Protein AF-A0A6J2XPZ4-F1 (afdb_monomer)

Solvent-accessible surface area (backbone atoms only — not comparable to full-atom values): 10777 Å² total; per-residue (Å²): 129,66,69,65,60,54,53,53,45,52,51,53,39,50,80,59,68,45,55,69,74,55,48,70,75,42,65,71,63,75,78,55,52,64,68,59,51,48,55,44,51,52,59,45,46,76,72,69,53,78,83,66,52,74,65,62,64,73,46,57,66,69,58,43,53,56,48,52,51,52,54,52,50,26,46,65,75,43,59,91,49,50,69,44,53,48,47,7,62,75,42,76,46,51,56,69,55,28,47,48,51,34,69,79,37,60,66,61,74,76,46,59,50,56,61,44,50,56,37,51,54,51,39,45,76,71,71,48,49,46,69,58,44,65,76,39,48,67,50,75,74,56,53,57,70,60,46,50,53,48,53,53,54,40,45,76,72,66,53,86,78,82,57,64,64,63,64,58,46,56,70,70,62,39,50,55,51,51,53,50,56,63,73,73,107

Structure (mmCIF, N/CA/C/O backbone):
data_AF-A0A6J2XPZ4-F1
#
_entry.id   AF-A0A6J2XPZ4-F1
#
loop_
_atom_sit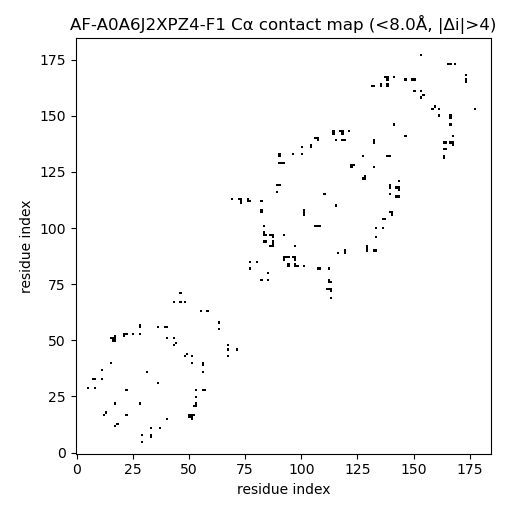e.group_PDB
_atom_site.id
_atom_site.type_symbol
_atom_site.label_atom_id
_atom_site.label_alt_id
_atom_site.label_comp_id
_atom_site.label_asym_id
_atom_site.label_entity_id
_atom_site.label_seq_id
_atom_site.pdbx_PDB_ins_code
_atom_site.Cartn_x
_atom_site.Cartn_y
_atom_site.Cartn_z
_atom_site.occupancy
_atom_site.B_iso_or_equiv
_atom_site.auth_seq_id
_atom_site.auth_comp_id
_atom_site.auth_asym_id
_atom_site.auth_atom_id
_atom_site.pdbx_PDB_model_num
ATOM 1 N N . MET A 1 1 ? 26.553 15.921 -33.451 1.00 48.56 1 MET A N 1
ATOM 2 C CA . MET A 1 1 ? 26.712 14.649 -32.704 1.00 48.56 1 MET A CA 1
ATOM 3 C C . MET A 1 1 ? 25.572 14.329 -31.725 1.00 48.56 1 MET A C 1
ATOM 5 O O . MET A 1 1 ? 25.561 13.219 -31.222 1.00 48.56 1 MET A O 1
ATOM 9 N N . SER A 1 2 ? 24.591 15.210 -31.467 1.00 59.41 2 SER A N 1
ATOM 10 C CA . SER A 1 2 ? 23.537 14.943 -30.464 1.00 59.41 2 SER A CA 1
ATOM 11 C C . SER A 1 2 ? 22.343 14.111 -30.967 1.00 59.41 2 SER A C 1
ATOM 13 O O . SER A 1 2 ? 21.808 13.309 -30.211 1.00 59.41 2 SER A O 1
ATOM 15 N N . HIS A 1 3 ? 21.930 14.247 -32.234 1.00 61.72 3 HIS A N 1
ATOM 16 C CA . HIS A 1 3 ? 20.715 13.586 -32.745 1.00 61.72 3 HIS A CA 1
ATOM 17 C C . HIS A 1 3 ? 20.781 12.051 -32.759 1.00 61.72 3 HIS A C 1
ATOM 19 O O . HIS A 1 3 ? 19.796 11.393 -32.428 1.00 61.72 3 HIS A O 1
ATOM 25 N N . TYR A 1 4 ? 21.939 11.477 -33.099 1.00 63.97 4 TYR A N 1
ATOM 26 C CA . TYR A 1 4 ? 22.105 10.024 -33.195 1.00 63.97 4 TYR A CA 1
ATOM 27 C C . TYR A 1 4 ? 21.958 9.346 -31.823 1.00 63.97 4 TYR A C 1
ATOM 29 O O . TYR A 1 4 ? 21.226 8.368 -31.684 1.00 63.97 4 TYR A O 1
ATOM 37 N N . THR A 1 5 ? 22.545 9.933 -30.779 1.00 74.44 5 THR A N 1
ATOM 38 C CA . THR A 1 5 ? 22.473 9.409 -29.409 1.00 74.44 5 THR A CA 1
ATOM 39 C C . THR A 1 5 ? 21.041 9.373 -28.875 1.00 74.44 5 THR A C 1
ATOM 41 O O . THR A 1 5 ? 20.621 8.363 -28.313 1.00 74.44 5 THR A O 1
ATOM 44 N N . TYR A 1 6 ? 20.248 10.427 -29.096 1.00 80.88 6 TYR A N 1
ATOM 45 C CA . TYR A 1 6 ? 18.853 10.442 -28.644 1.00 80.88 6 TYR A CA 1
ATOM 46 C C . TYR A 1 6 ? 17.975 9.453 -29.412 1.00 80.88 6 TYR A C 1
ATOM 48 O O . TYR A 1 6 ? 17.095 8.841 -28.813 1.00 80.88 6 TYR A O 1
ATOM 56 N N . SER A 1 7 ? 18.238 9.238 -30.706 1.00 83.75 7 SER A N 1
ATOM 57 C CA . SER A 1 7 ? 17.505 8.239 -31.492 1.00 83.75 7 SER A CA 1
ATOM 58 C C . SER A 1 7 ? 17.713 6.812 -30.965 1.00 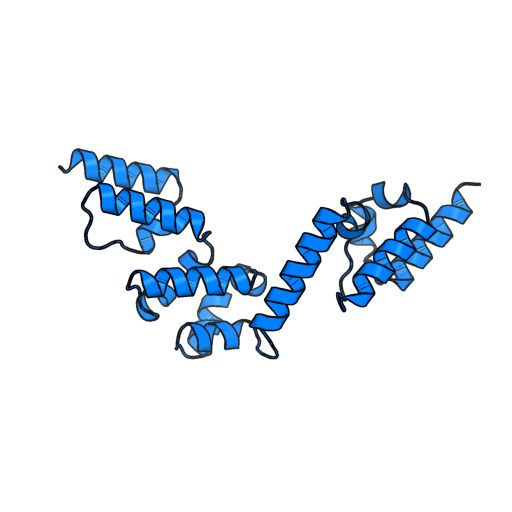83.75 7 SER A C 1
ATOM 60 O O . SER A 1 7 ? 16.753 6.049 -30.867 1.00 83.75 7 SER A O 1
ATOM 62 N N . ILE A 1 8 ? 18.935 6.484 -30.528 1.00 88.00 8 ILE A N 1
ATOM 63 C CA . ILE A 1 8 ? 19.257 5.194 -29.902 1.00 88.00 8 ILE A CA 1
ATOM 64 C C . ILE A 1 8 ? 18.527 5.046 -28.567 1.00 88.00 8 ILE A C 1
ATOM 66 O O . ILE A 1 8 ? 17.916 4.011 -28.316 1.00 88.00 8 ILE A O 1
ATOM 70 N N . LEU A 1 9 ? 18.556 6.080 -27.721 1.00 91.00 9 LEU A N 1
ATOM 71 C CA . LEU A 1 9 ? 17.879 6.050 -26.423 1.00 91.00 9 LEU A CA 1
ATOM 72 C C . LEU A 1 9 ? 16.362 5.907 -26.563 1.00 91.00 9 LEU A C 1
ATOM 74 O O . LEU A 1 9 ? 15.757 5.125 -25.839 1.00 91.00 9 LEU A O 1
ATOM 78 N N . LEU A 1 10 ? 15.742 6.624 -27.502 1.00 90.88 10 LEU A N 1
ATOM 79 C CA . LEU A 1 10 ? 14.306 6.506 -27.759 1.00 90.88 10 LEU A CA 1
ATOM 80 C C . LEU A 1 10 ? 13.930 5.096 -28.215 1.00 90.88 10 LEU A C 1
ATOM 82 O O . LEU A 1 10 ? 12.958 4.542 -27.707 1.00 90.88 10 LEU A O 1
ATOM 86 N N . LYS A 1 11 ? 14.726 4.497 -29.108 1.00 91.38 11 LYS A N 1
ATOM 87 C CA . LYS A 1 11 ? 14.528 3.106 -29.525 1.00 91.38 11 LYS A CA 1
ATOM 88 C C . LYS A 1 11 ? 14.670 2.144 -28.343 1.00 91.38 11 LYS A C 1
ATOM 90 O O . LYS A 1 11 ? 13.793 1.318 -28.131 1.00 91.38 11 LYS A O 1
ATOM 95 N N . LEU A 1 12 ? 15.699 2.325 -27.512 1.00 92.69 12 LEU A N 1
ATOM 96 C CA . LEU A 1 12 ? 15.892 1.546 -26.289 1.00 92.69 12 LEU A CA 1
ATOM 97 C C . LEU A 1 12 ? 14.671 1.645 -25.359 1.00 92.69 12 LEU A C 1
ATOM 99 O O . LEU A 1 12 ? 14.162 0.631 -24.896 1.00 92.69 12 LEU A O 1
ATOM 103 N N . PHE A 1 13 ? 14.152 2.847 -25.101 1.00 92.62 13 PHE A N 1
ATOM 104 C CA . PHE A 1 13 ? 12.956 3.010 -24.270 1.00 92.62 13 PHE A CA 1
ATOM 105 C C . PHE A 1 13 ? 11.720 2.331 -24.877 1.00 92.62 13 PHE A C 1
ATOM 107 O O . PHE A 1 13 ? 10.952 1.706 -24.147 1.00 92.62 13 PHE A O 1
ATOM 114 N N . GLN A 1 14 ? 11.540 2.389 -26.197 1.00 90.81 14 GLN A N 1
ATOM 115 C CA . GLN A 1 14 ? 10.450 1.686 -26.881 1.00 90.81 14 GLN A CA 1
ATOM 116 C C . GLN A 1 14 ? 10.585 0.162 -26.758 1.00 90.81 14 GLN A C 1
ATOM 118 O O . GLN A 1 14 ? 9.614 -0.503 -26.402 1.00 90.81 14 GLN A O 1
ATOM 123 N N . ASP A 1 15 ? 11.792 -0.381 -26.937 1.00 91.12 15 ASP A N 1
ATOM 124 C CA . ASP A 1 15 ? 12.087 -1.815 -26.789 1.00 91.12 15 ASP A CA 1
ATOM 125 C C . ASP A 1 15 ? 11.836 -2.319 -25.353 1.00 91.12 15 ASP A C 1
ATOM 127 O O . ASP A 1 15 ? 11.552 -3.500 -25.114 1.00 91.12 15 ASP A O 1
ATOM 131 N N . PHE A 1 16 ? 11.926 -1.419 -24.369 1.00 90.12 16 PHE A N 1
ATOM 132 C CA . PHE A 1 16 ? 11.587 -1.682 -22.972 1.00 90.12 16 PHE A CA 1
ATOM 133 C C . PHE A 1 16 ? 10.146 -1.321 -22.581 1.00 90.12 16 PHE A C 1
ATOM 135 O O . PHE A 1 16 ? 9.767 -1.548 -21.432 1.00 90.12 16 PHE A O 1
ATOM 142 N N . GLY A 1 17 ? 9.324 -0.859 -23.527 1.00 89.69 17 GLY A N 1
ATOM 143 C CA . GLY A 1 17 ? 7.891 -0.623 -23.335 1.00 89.69 17 GLY A CA 1
ATOM 144 C C . GLY A 1 17 ? 7.546 0.664 -22.585 1.00 89.69 17 GLY A C 1
ATOM 145 O O . GLY A 1 17 ? 6.464 0.761 -22.007 1.00 89.69 17 GLY A O 1
ATOM 146 N N . PHE A 1 18 ? 8.443 1.652 -22.562 1.00 91.69 18 PHE A N 1
ATOM 147 C CA . PHE A 1 18 ? 8.156 2.946 -21.947 1.00 91.69 18 PHE A CA 1
ATOM 148 C C . PHE A 1 18 ? 7.118 3.721 -22.766 1.00 91.69 18 PHE A C 1
ATOM 150 O O . PHE A 1 18 ? 7.229 3.848 -23.985 1.00 91.69 18 PHE A O 1
ATOM 157 N N . ALA A 1 19 ? 6.134 4.301 -22.079 1.00 89.12 19 ALA A N 1
ATOM 158 C CA . ALA A 1 19 ? 5.170 5.199 -22.701 1.00 89.12 19 ALA A CA 1
ATOM 159 C C . ALA A 1 19 ? 5.810 6.564 -23.005 1.00 89.12 19 ALA A C 1
ATOM 161 O O . ALA A 1 19 ? 6.532 7.121 -22.171 1.00 89.12 19 ALA A O 1
ATOM 162 N N . ASN A 1 20 ? 5.496 7.145 -24.164 1.00 88.62 20 ASN A N 1
ATOM 163 C CA . ASN A 1 20 ? 6.028 8.452 -24.563 1.00 88.62 20 ASN A CA 1
ATOM 164 C C . ASN A 1 20 ? 5.658 9.548 -23.551 1.00 88.62 20 ASN A C 1
ATOM 166 O O . ASN A 1 20 ? 6.489 10.386 -23.209 1.00 88.62 20 ASN A O 1
ATOM 170 N N . GLU A 1 21 ? 4.440 9.512 -23.005 1.00 90.44 21 GLU A N 1
ATOM 171 C CA . GLU A 1 21 ? 3.967 10.470 -22.002 1.00 90.44 21 GLU A CA 1
ATOM 172 C C . GLU A 1 21 ? 4.774 10.392 -20.704 1.00 90.44 21 GLU A C 1
ATOM 174 O O . GLU A 1 21 ? 4.868 11.375 -19.970 1.00 90.44 21 GLU A O 1
ATOM 179 N N . GLU A 1 22 ? 5.337 9.225 -20.392 1.00 89.56 22 GLU A N 1
ATOM 180 C CA . GLU A 1 22 ? 6.196 9.053 -19.229 1.00 89.56 22 GLU A CA 1
ATOM 181 C C . GLU A 1 22 ? 7.584 9.644 -19.468 1.00 89.56 22 GLU A C 1
ATOM 183 O O . GLU A 1 22 ? 8.082 10.387 -18.623 1.00 89.56 22 GLU A O 1
ATOM 188 N N . LEU A 1 23 ? 8.171 9.390 -20.640 1.00 91.62 23 LEU A N 1
ATOM 189 C CA . LEU A 1 23 ? 9.461 9.968 -21.025 1.00 91.62 23 LEU A CA 1
ATOM 190 C C . LEU A 1 23 ? 9.402 11.500 -21.054 1.00 91.62 23 LEU A C 1
ATOM 192 O O . LEU A 1 23 ? 10.308 12.165 -20.556 1.00 91.62 23 LEU A O 1
ATOM 196 N N . LEU A 1 24 ? 8.306 12.068 -21.568 1.00 91.69 24 LEU A N 1
ATOM 197 C CA . LEU A 1 24 ? 8.090 13.517 -21.607 1.00 91.69 24 LEU A CA 1
ATOM 198 C C . LEU A 1 24 ? 7.977 14.147 -20.210 1.00 91.69 24 LEU A C 1
ATOM 200 O O . LEU A 1 24 ? 8.348 15.305 -20.030 1.00 91.69 24 LEU A O 1
ATOM 204 N N . LYS A 1 25 ? 7.501 13.395 -19.210 1.00 92.50 25 LYS A N 1
ATOM 205 C CA . LYS A 1 25 ? 7.439 13.854 -17.812 1.00 92.50 25 LYS A CA 1
ATOM 206 C C . LYS A 1 25 ? 8.794 13.809 -17.109 1.00 92.50 25 LYS A C 1
ATOM 208 O O . LYS A 1 25 ? 8.941 14.432 -16.059 1.00 92.50 25 LYS A O 1
ATOM 213 N N . ASP A 1 26 ? 9.769 13.086 -17.656 1.00 91.00 26 ASP A N 1
ATOM 214 C CA . ASP A 1 26 ? 11.061 12.848 -17.015 1.00 91.00 26 ASP A CA 1
ATOM 215 C C . ASP A 1 26 ? 12.226 12.937 -18.008 1.00 91.00 26 ASP A C 1
ATOM 217 O O . ASP A 1 26 ? 12.984 11.991 -18.216 1.00 91.00 26 ASP A O 1
ATOM 221 N N . LEU A 1 27 ? 12.410 14.122 -18.597 1.00 90.81 27 LEU A N 1
ATOM 222 C CA . LEU A 1 27 ? 13.476 14.393 -19.572 1.00 90.81 27 LEU A CA 1
ATOM 223 C C . LEU A 1 27 ? 14.896 14.190 -19.011 1.00 90.81 27 LEU A C 1
ATOM 225 O O . LEU A 1 27 ? 15.858 14.053 -19.765 1.00 90.81 27 LEU A O 1
ATOM 229 N N . TRP A 1 28 ? 15.049 14.138 -17.686 1.00 90.75 28 TRP A N 1
ATOM 230 C CA . TRP A 1 28 ? 16.332 13.849 -17.045 1.00 90.75 28 TRP A CA 1
ATOM 231 C C . TRP A 1 28 ? 16.850 12.444 -17.349 1.00 90.75 28 TRP A C 1
ATOM 233 O O . TRP A 1 28 ? 18.053 12.206 -17.235 1.00 90.75 28 TRP A O 1
ATOM 243 N N . ILE A 1 29 ? 15.977 11.527 -17.771 1.00 91.62 29 ILE A N 1
ATOM 244 C CA . ILE A 1 29 ? 16.365 10.171 -18.152 1.00 91.62 29 ILE A CA 1
ATOM 245 C C . ILE A 1 29 ? 17.359 10.145 -19.324 1.00 91.62 29 ILE A C 1
ATOM 247 O O . ILE A 1 29 ? 18.229 9.280 -19.377 1.00 91.62 29 ILE A O 1
ATOM 251 N N . PHE A 1 30 ? 17.311 11.141 -20.212 1.00 91.00 30 PHE A N 1
ATOM 252 C CA . PHE A 1 30 ? 18.198 11.229 -21.373 1.00 91.00 30 PHE A CA 1
ATOM 253 C C . PHE A 1 30 ? 19.636 11.646 -21.027 1.00 91.00 30 PHE A C 1
ATOM 255 O O . PHE A 1 30 ? 20.496 11.667 -21.903 1.00 91.00 30 PHE A O 1
ATOM 262 N N . ARG A 1 31 ? 19.919 11.978 -19.759 1.00 90.88 31 ARG A N 1
ATOM 263 C CA . ARG A 1 31 ? 21.284 12.262 -19.285 1.00 90.88 31 ARG A CA 1
ATOM 264 C C . ARG A 1 31 ? 22.104 11.003 -19.010 1.00 90.88 31 ARG A C 1
ATOM 266 O O . ARG A 1 31 ? 23.315 11.106 -18.835 1.00 90.88 31 ARG A O 1
ATOM 273 N N . TYR A 1 32 ? 21.454 9.847 -18.918 1.00 91.12 32 TYR A N 1
ATOM 274 C CA . TYR A 1 32 ? 22.110 8.574 -18.647 1.00 91.12 32 TYR A CA 1
ATOM 275 C C . TYR A 1 32 ? 22.559 7.919 -19.956 1.00 91.12 32 TYR A C 1
ATOM 277 O O . TYR A 1 32 ? 21.927 8.093 -20.998 1.00 91.12 32 TYR A O 1
ATOM 285 N N . SER A 1 33 ? 23.658 7.164 -19.907 1.00 91.62 33 SER A N 1
ATOM 286 C CA . SER A 1 33 ? 24.133 6.413 -21.069 1.00 91.62 33 SER A CA 1
ATOM 287 C C . SER A 1 33 ? 23.184 5.262 -21.407 1.00 91.62 33 SER A C 1
ATOM 289 O O . SER A 1 33 ? 22.503 4.719 -20.531 1.00 91.62 33 SER A O 1
ATOM 291 N N . ALA A 1 34 ? 23.173 4.861 -22.681 1.00 92.06 34 ALA A N 1
ATOM 292 C CA . ALA A 1 34 ? 22.400 3.711 -23.143 1.00 92.06 34 ALA A CA 1
ATOM 293 C C . ALA A 1 34 ? 22.757 2.441 -22.352 1.00 92.06 34 ALA A C 1
ATOM 295 O O . ALA A 1 34 ? 21.856 1.738 -21.906 1.00 92.06 34 ALA A O 1
ATOM 296 N N . ASP A 1 35 ? 24.048 2.215 -22.086 1.00 92.50 35 ASP A N 1
ATOM 297 C CA . ASP A 1 35 ? 24.528 1.061 -21.316 1.00 92.50 35 ASP A CA 1
ATOM 298 C C . ASP A 1 35 ? 23.985 1.048 -19.883 1.00 92.50 35 ASP A C 1
ATOM 300 O O . ASP A 1 35 ? 23.564 0.008 -19.379 1.00 92.50 35 ASP A O 1
ATOM 304 N N . PHE A 1 36 ? 23.940 2.212 -19.223 1.00 92.81 36 PHE A N 1
ATOM 305 C CA . PHE A 1 36 ? 23.400 2.318 -17.868 1.00 92.81 36 PHE A CA 1
ATOM 306 C C . PHE A 1 36 ? 21.899 2.014 -17.836 1.00 92.81 36 PHE A C 1
ATOM 308 O O . PHE A 1 36 ? 21.427 1.274 -16.969 1.00 92.81 36 PHE A O 1
ATOM 315 N N . ILE A 1 37 ? 21.146 2.578 -18.785 1.00 93.75 37 ILE A N 1
ATOM 316 C CA . ILE A 1 37 ? 19.704 2.345 -18.908 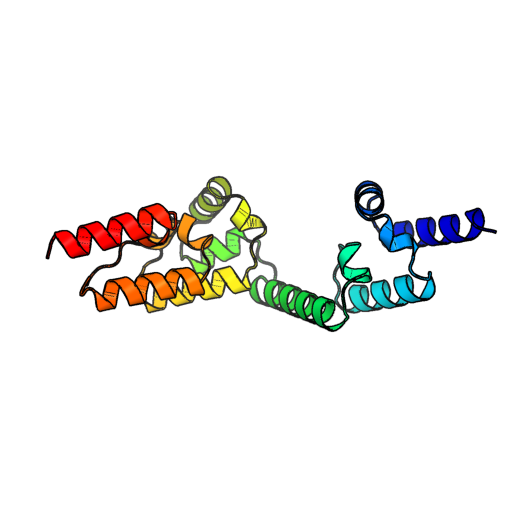1.00 93.75 37 ILE A CA 1
ATOM 317 C C . ILE A 1 37 ? 19.442 0.866 -19.196 1.00 93.75 37 ILE A C 1
ATOM 319 O O . ILE A 1 37 ? 18.617 0.258 -18.517 1.00 93.75 37 ILE A O 1
ATOM 323 N N . LEU A 1 38 ? 20.179 0.276 -20.140 1.00 94.00 38 LEU A N 1
ATOM 324 C CA . LEU A 1 38 ? 20.072 -1.133 -20.502 1.00 94.00 38 LEU A CA 1
ATOM 325 C C . LEU A 1 38 ? 20.318 -2.035 -19.288 1.00 94.00 38 LEU A C 1
ATOM 327 O O . LEU A 1 38 ? 19.447 -2.830 -18.939 1.00 94.00 38 LEU A O 1
ATOM 331 N N . ALA A 1 39 ? 21.438 -1.849 -18.583 1.00 93.06 39 ALA A N 1
ATOM 332 C CA . ALA A 1 39 ? 21.774 -2.634 -17.397 1.00 93.06 39 ALA A CA 1
ATOM 333 C C . ALA A 1 39 ? 20.694 -2.528 -16.305 1.00 93.06 39 ALA A C 1
ATOM 335 O O . ALA A 1 39 ? 20.308 -3.533 -15.697 1.00 93.06 39 ALA A O 1
ATOM 336 N N . ARG A 1 40 ? 20.151 -1.322 -16.074 1.00 93.94 40 ARG A N 1
ATOM 337 C CA . ARG A 1 40 ? 19.040 -1.116 -15.131 1.00 93.94 40 ARG A CA 1
ATOM 338 C C . ARG A 1 40 ? 17.776 -1.842 -15.575 1.00 93.94 40 ARG A C 1
ATOM 340 O O . ARG A 1 40 ? 17.168 -2.538 -14.761 1.00 93.94 40 ARG A O 1
ATOM 347 N N . CYS A 1 41 ? 17.380 -1.710 -16.835 1.00 93.56 41 CYS A N 1
ATOM 348 C CA . CYS A 1 41 ? 16.176 -2.347 -17.347 1.00 93.56 41 CYS A CA 1
ATOM 349 C C . CYS A 1 41 ? 16.277 -3.881 -17.337 1.00 93.56 41 CYS A C 1
ATOM 351 O O . CYS A 1 41 ? 15.324 -4.558 -16.949 1.00 93.56 41 CYS A O 1
ATOM 353 N N . GLU A 1 42 ? 17.429 -4.443 -17.704 1.00 92.38 42 GLU A N 1
ATOM 354 C CA . GLU A 1 42 ? 17.686 -5.884 -17.625 1.00 92.38 42 GLU A CA 1
ATOM 355 C C . GLU A 1 42 ? 17.622 -6.394 -16.188 1.00 92.38 42 GLU A C 1
ATOM 357 O O . GLU A 1 42 ? 16.994 -7.420 -15.920 1.00 92.38 42 GLU A O 1
ATOM 362 N N . MET A 1 43 ? 18.213 -5.657 -15.243 1.00 91.31 43 MET A N 1
ATOM 363 C CA . MET A 1 43 ? 18.117 -5.988 -13.825 1.00 91.31 43 MET A CA 1
ATOM 364 C C . MET A 1 43 ? 16.655 -6.045 -13.367 1.00 91.31 43 MET A C 1
ATOM 366 O O . MET A 1 43 ? 16.281 -6.981 -12.669 1.00 91.31 43 MET A O 1
ATOM 370 N N . ILE A 1 44 ? 15.815 -5.092 -13.780 1.00 92.12 44 ILE A N 1
ATOM 371 C CA . ILE A 1 44 ? 14.388 -5.055 -13.423 1.00 92.12 44 ILE A CA 1
ATOM 372 C C . ILE A 1 44 ? 13.621 -6.218 -14.075 1.00 92.12 44 ILE A C 1
ATOM 374 O O . ILE A 1 44 ? 12.837 -6.891 -13.399 1.00 92.12 44 ILE A O 1
ATOM 378 N N . ARG A 1 45 ? 13.888 -6.517 -15.355 1.00 89.75 45 ARG A N 1
ATOM 379 C CA . ARG A 1 45 ? 13.263 -7.641 -16.077 1.00 89.75 45 ARG A CA 1
ATOM 380 C C . ARG A 1 45 ? 13.541 -8.994 -15.425 1.00 89.75 45 ARG A C 1
ATOM 382 O O . ARG A 1 45 ? 12.642 -9.834 -15.404 1.00 89.75 45 ARG A O 1
ATOM 389 N N . LYS A 1 46 ? 14.728 -9.202 -14.836 1.00 89.81 46 LYS A N 1
ATOM 390 C CA . LYS A 1 46 ? 15.057 -10.439 -14.093 1.00 89.81 46 LYS A CA 1
ATOM 391 C C . LYS A 1 46 ? 14.055 -10.739 -12.972 1.00 89.81 46 LYS A C 1
ATOM 393 O O . LYS A 1 46 ? 13.787 -11.903 -12.693 1.00 89.81 46 LYS A O 1
ATOM 398 N N . TYR A 1 47 ? 13.442 -9.710 -12.386 1.00 87.38 47 TYR A N 1
ATOM 399 C CA . TYR A 1 47 ? 12.428 -9.852 -11.336 1.00 87.38 47 TYR A CA 1
ATOM 400 C C . TYR A 1 47 ? 10.987 -9.925 -11.866 1.00 87.38 47 TYR A C 1
ATOM 402 O O . TYR A 1 47 ? 10.041 -9.832 -11.088 1.00 87.38 47 TYR A O 1
ATOM 410 N N . LYS A 1 48 ? 10.797 -10.108 -13.183 1.00 84.88 48 LYS A N 1
ATOM 411 C CA . LYS A 1 48 ? 9.483 -10.200 -13.850 1.00 84.88 48 LYS A CA 1
ATOM 412 C C . LYS A 1 48 ? 8.584 -8.973 -13.619 1.00 84.88 48 LYS A C 1
ATOM 414 O O . LYS A 1 48 ? 7.359 -9.084 -13.678 1.00 84.88 48 LYS A O 1
ATOM 419 N N . ILE A 1 49 ? 9.177 -7.805 -13.365 1.00 83.56 49 ILE A N 1
ATOM 420 C CA . ILE A 1 49 ? 8.449 -6.535 -13.313 1.00 83.56 49 ILE A CA 1
ATOM 421 C C . ILE A 1 49 ? 8.234 -6.070 -14.752 1.00 83.56 49 ILE A C 1
ATOM 423 O O . ILE A 1 49 ? 9.188 -5.773 -15.467 1.00 83.56 49 ILE A O 1
ATOM 427 N N . VAL A 1 50 ? 6.971 -6.046 -15.175 1.00 77.31 50 VAL A N 1
ATOM 428 C CA . VAL A 1 50 ? 6.594 -5.757 -16.567 1.00 77.31 50 VAL A CA 1
ATOM 429 C C . VAL A 1 50 ? 6.594 -4.254 -16.848 1.00 77.31 50 VAL A C 1
ATOM 431 O O . VAL A 1 50 ? 7.005 -3.825 -17.919 1.00 77.31 50 VAL A O 1
ATOM 434 N N . ASN A 1 51 ? 6.151 -3.444 -15.884 1.00 84.75 51 ASN A N 1
ATOM 435 C CA . ASN A 1 51 ? 5.978 -2.006 -16.065 1.00 84.75 51 ASN A CA 1
ATOM 436 C C . ASN A 1 51 ? 7.165 -1.231 -15.479 1.00 84.75 51 ASN A C 1
ATOM 438 O O . ASN A 1 51 ? 7.160 -0.866 -14.299 1.00 84.75 51 ASN A O 1
ATOM 442 N N . ILE A 1 52 ? 8.191 -1.019 -16.302 1.00 89.56 52 ILE A N 1
ATOM 443 C CA . ILE A 1 52 ? 9.387 -0.261 -15.927 1.00 89.56 52 ILE A CA 1
ATOM 444 C C . ILE A 1 52 ? 9.082 1.233 -16.028 1.00 89.56 52 ILE A C 1
ATOM 446 O O . ILE A 1 52 ? 8.579 1.702 -17.043 1.00 89.56 52 ILE A O 1
ATOM 450 N N . ARG A 1 53 ? 9.406 1.982 -14.969 1.00 91.19 53 ARG A N 1
ATOM 451 C CA . ARG A 1 53 ? 9.182 3.430 -14.896 1.00 91.19 53 ARG A CA 1
ATOM 452 C C . ARG A 1 53 ? 10.488 4.218 -14.928 1.00 91.19 53 ARG A C 1
ATOM 454 O O . ARG A 1 53 ? 11.509 3.731 -14.445 1.00 91.19 53 ARG A O 1
ATOM 461 N N . THR A 1 54 ? 10.474 5.460 -15.409 1.00 93.94 54 THR A N 1
ATOM 462 C CA . THR A 1 54 ? 11.696 6.287 -15.551 1.00 93.94 54 THR A CA 1
ATOM 463 C C . THR A 1 54 ? 12.409 6.504 -14.217 1.00 93.94 54 THR A C 1
ATOM 465 O O . THR A 1 54 ? 13.634 6.408 -14.132 1.00 93.94 54 THR A O 1
ATOM 468 N N . TRP A 1 55 ? 11.651 6.695 -13.134 1.00 93.25 55 TRP A N 1
ATOM 469 C CA . TRP A 1 55 ? 12.214 6.836 -11.791 1.00 93.25 55 TRP A CA 1
ATOM 470 C C . TRP A 1 55 ? 12.974 5.582 -11.332 1.00 93.25 55 TRP A C 1
ATOM 472 O O . TRP A 1 55 ? 13.930 5.712 -10.567 1.00 93.25 55 TRP A O 1
ATOM 482 N N . MET A 1 56 ? 12.599 4.383 -11.803 1.00 93.44 56 MET A N 1
ATOM 483 C CA . MET A 1 56 ? 13.286 3.134 -11.448 1.00 93.44 56 MET A CA 1
ATOM 484 C C . MET A 1 56 ? 14.705 3.113 -12.006 1.00 93.44 56 MET A C 1
ATOM 486 O O . MET A 1 56 ? 15.605 2.580 -11.372 1.00 93.44 56 MET A O 1
ATOM 490 N N . ILE A 1 57 ? 14.913 3.737 -13.163 1.00 94.19 57 ILE A N 1
ATOM 491 C CA . ILE A 1 57 ? 16.227 3.822 -13.796 1.00 94.19 57 ILE A CA 1
ATOM 492 C C . ILE A 1 57 ? 17.113 4.832 -13.067 1.00 94.19 57 ILE A C 1
ATOM 494 O O . ILE A 1 57 ? 18.290 4.571 -12.836 1.00 94.19 57 ILE A O 1
ATOM 498 N N . ARG A 1 58 ? 16.544 5.980 -12.677 1.00 93.44 58 ARG A N 1
ATOM 499 C CA . ARG A 1 58 ? 17.302 7.085 -12.068 1.00 93.44 58 ARG A CA 1
ATOM 500 C C . ARG A 1 58 ? 17.599 6.907 -10.587 1.00 93.44 58 ARG A C 1
ATOM 502 O O . ARG A 1 58 ? 18.527 7.536 -10.081 1.00 93.44 58 ARG A O 1
ATOM 509 N N . CYS A 1 59 ? 16.767 6.157 -9.866 1.00 93.62 59 CYS A N 1
ATOM 510 C CA . CYS A 1 59 ? 16.899 6.069 -8.419 1.00 93.62 59 CYS A CA 1
ATOM 511 C C . CYS A 1 59 ? 18.151 5.275 -8.002 1.00 93.62 59 CYS A C 1
ATOM 513 O O . CYS A 1 59 ? 18.641 4.432 -8.759 1.00 93.62 59 CYS A O 1
ATOM 515 N N . PRO A 1 60 ? 18.673 5.522 -6.785 1.00 94.31 60 PRO A N 1
ATOM 516 C CA . PRO A 1 60 ? 19.753 4.716 -6.234 1.00 94.31 60 PRO A CA 1
ATOM 517 C C . PRO A 1 60 ? 19.377 3.235 -6.191 1.00 94.31 60 PRO A C 1
ATOM 519 O O . PRO A 1 60 ? 18.223 2.883 -5.926 1.00 94.31 60 PRO A O 1
ATOM 522 N N . GLU A 1 61 ? 20.369 2.365 -6.365 1.00 92.75 61 GLU A N 1
ATOM 523 C CA . GLU A 1 61 ? 20.162 0.915 -6.409 1.00 92.75 61 GLU A CA 1
ATOM 524 C C . GLU A 1 61 ? 19.397 0.381 -5.202 1.00 92.75 61 GLU A C 1
ATOM 526 O O . GLU A 1 61 ? 18.460 -0.401 -5.337 1.00 92.75 61 GLU A O 1
ATOM 531 N N . GLU A 1 62 ? 19.751 0.856 -4.011 1.00 94.31 62 GLU A N 1
ATOM 532 C CA . GLU A 1 62 ? 19.085 0.455 -2.779 1.00 94.31 62 GLU A CA 1
ATOM 533 C C . GLU A 1 62 ? 17.583 0.781 -2.775 1.00 94.31 62 GLU A C 1
ATOM 535 O O . GLU A 1 62 ? 16.787 0.020 -2.220 1.00 94.31 62 GLU A O 1
ATOM 540 N N . THR A 1 63 ? 17.178 1.883 -3.412 1.00 95.31 63 THR A N 1
ATOM 541 C CA . THR A 1 63 ? 15.774 2.285 -3.543 1.00 95.31 63 THR A CA 1
ATOM 542 C C . THR A 1 63 ? 15.054 1.351 -4.503 1.00 95.31 63 THR A C 1
ATOM 544 O O . THR A 1 63 ? 13.962 0.872 -4.185 1.00 95.31 63 THR A O 1
ATOM 547 N N . LEU A 1 64 ? 15.693 1.016 -5.625 1.00 94.19 64 LEU A N 1
ATOM 548 C CA . LEU A 1 64 ? 15.156 0.064 -6.588 1.00 94.19 64 LEU A CA 1
ATOM 549 C C . LEU A 1 64 ? 15.009 -1.339 -5.982 1.00 94.19 64 LEU A C 1
ATOM 551 O O . LEU A 1 64 ? 13.937 -1.931 -6.063 1.00 94.19 64 LEU A O 1
ATOM 555 N N . LEU A 1 65 ? 16.027 -1.846 -5.283 1.00 93.31 65 LEU A N 1
ATOM 556 C CA . LEU A 1 65 ? 15.974 -3.148 -4.605 1.00 93.31 65 LEU A CA 1
ATOM 557 C C . LEU A 1 65 ? 14.921 -3.184 -3.488 1.00 93.31 65 LEU A C 1
ATOM 559 O O . LEU A 1 65 ? 14.274 -4.208 -3.269 1.00 93.31 65 LEU A O 1
ATOM 563 N N . LYS A 1 66 ? 14.722 -2.078 -2.757 1.00 93.50 66 LYS A N 1
ATOM 564 C CA . LYS A 1 66 ? 13.620 -1.949 -1.785 1.00 93.50 66 LYS A CA 1
ATOM 565 C C . LYS A 1 66 ? 12.254 -2.002 -2.479 1.00 93.50 66 LYS A C 1
ATOM 567 O O . LYS A 1 66 ? 11.330 -2.585 -1.920 1.00 93.50 66 LYS A O 1
ATOM 572 N N . HIS A 1 67 ? 12.110 -1.404 -3.661 1.00 92.00 67 HIS A N 1
ATOM 573 C CA . HIS A 1 67 ? 10.876 -1.488 -4.443 1.00 92.00 67 HIS A CA 1
ATOM 574 C C . HIS A 1 67 ? 10.624 -2.907 -4.964 1.00 92.00 67 HIS A C 1
ATOM 576 O O . HIS A 1 67 ? 9.559 -3.452 -4.696 1.00 92.00 67 HIS A O 1
ATOM 582 N N . ILE A 1 68 ? 11.619 -3.525 -5.607 1.00 92.25 68 ILE A N 1
ATOM 583 C CA . ILE A 1 68 ? 11.539 -4.894 -6.135 1.00 92.25 68 ILE A CA 1
ATOM 584 C C . ILE A 1 68 ? 11.110 -5.873 -5.040 1.00 92.25 68 ILE A C 1
ATOM 586 O O . ILE A 1 68 ? 10.160 -6.624 -5.234 1.00 92.25 68 ILE A O 1
ATOM 590 N N . ARG A 1 69 ? 11.744 -5.815 -3.860 1.00 92.62 69 ARG A N 1
ATOM 591 C CA . ARG A 1 69 ? 11.371 -6.669 -2.720 1.00 92.62 69 ARG A CA 1
ATOM 592 C C . ARG A 1 69 ? 9.899 -6.528 -2.340 1.00 92.62 69 ARG A C 1
ATOM 594 O O . ARG A 1 69 ? 9.219 -7.531 -2.173 1.00 92.62 69 ARG A O 1
ATOM 601 N N . ARG A 1 70 ? 9.386 -5.297 -2.271 1.00 90.31 70 ARG A N 1
ATOM 602 C CA . ARG A 1 70 ? 7.973 -5.042 -1.942 1.00 90.31 70 ARG A CA 1
ATOM 603 C C . ARG A 1 70 ? 7.019 -5.565 -3.011 1.00 90.31 70 ARG A C 1
ATOM 605 O O . ARG A 1 70 ? 5.956 -6.063 -2.663 1.00 90.31 70 ARG A O 1
ATOM 612 N N . GLU A 1 71 ? 7.368 -5.435 -4.289 1.00 89.75 71 GLU A N 1
ATOM 613 C CA . GLU A 1 71 ? 6.555 -5.976 -5.385 1.00 89.75 71 GLU A CA 1
ATOM 614 C C . GLU A 1 71 ? 6.519 -7.504 -5.345 1.00 89.75 71 GLU A C 1
ATOM 616 O O . GLU A 1 71 ? 5.448 -8.095 -5.468 1.00 89.75 71 GLU A O 1
ATOM 621 N N . MET A 1 72 ? 7.663 -8.140 -5.090 1.00 90.31 72 MET A N 1
ATOM 622 C CA . MET A 1 72 ? 7.744 -9.590 -4.919 1.00 90.31 72 MET A CA 1
ATOM 623 C C . MET A 1 72 ? 6.918 -10.066 -3.721 1.00 90.31 72 MET A C 1
ATOM 625 O O . MET A 1 72 ? 6.127 -10.988 -3.872 1.00 90.31 72 MET A O 1
ATOM 629 N N . GLU A 1 73 ? 7.035 -9.411 -2.564 1.00 91.19 73 GLU A N 1
ATOM 630 C CA . GLU A 1 73 ? 6.229 -9.723 -1.376 1.00 91.19 73 GLU A CA 1
ATOM 631 C C . GLU A 1 73 ? 4.730 -9.520 -1.632 1.00 91.19 73 GLU A C 1
ATOM 633 O O . GLU A 1 73 ? 3.917 -10.353 -1.243 1.00 91.19 73 GLU A O 1
ATOM 638 N N . ASN A 1 74 ? 4.333 -8.434 -2.307 1.00 90.81 74 ASN A N 1
ATOM 639 C CA . ASN A 1 74 ? 2.930 -8.222 -2.666 1.00 90.81 74 ASN A CA 1
ATOM 640 C C . ASN A 1 74 ? 2.419 -9.341 -3.581 1.00 90.81 74 ASN A C 1
ATOM 642 O O . ASN A 1 74 ? 1.303 -9.810 -3.375 1.00 90.81 74 ASN A O 1
ATOM 646 N N . LYS A 1 75 ? 3.223 -9.761 -4.566 1.00 88.94 75 LYS A N 1
ATOM 647 C CA . LYS A 1 75 ? 2.872 -10.838 -5.495 1.00 88.94 75 LYS A CA 1
ATOM 648 C C . LYS A 1 75 ? 2.779 -12.192 -4.797 1.00 88.94 75 LYS A C 1
ATOM 650 O O . LYS A 1 75 ? 1.844 -12.928 -5.067 1.00 88.94 75 LYS A O 1
ATOM 655 N N . ASP A 1 76 ? 3.703 -12.495 -3.894 1.00 91.44 76 ASP A N 1
ATOM 656 C CA . ASP A 1 76 ? 3.696 -13.726 -3.098 1.00 91.44 76 ASP A CA 1
ATOM 657 C C . ASP A 1 76 ? 2.439 -13.825 -2.219 1.00 91.44 76 ASP A C 1
ATOM 659 O O . ASP A 1 76 ? 1.755 -14.843 -2.206 1.00 91.44 76 ASP A O 1
ATOM 663 N N . ILE A 1 77 ? 2.066 -12.724 -1.556 1.00 91.00 77 ILE A N 1
ATOM 664 C CA . ILE A 1 77 ? 0.867 -12.683 -0.705 1.00 91.00 77 ILE A CA 1
ATOM 665 C C . ILE A 1 77 ? -0.420 -12.756 -1.532 1.00 91.00 77 ILE A C 1
ATOM 667 O O . ILE A 1 77 ? -1.403 -13.344 -1.081 1.00 91.00 77 ILE A O 1
ATOM 671 N N . LEU A 1 78 ? -0.445 -12.096 -2.691 1.00 92.62 78 LEU A N 1
ATOM 672 C CA . LEU A 1 78 ? -1.620 -12.057 -3.556 1.00 92.62 78 LEU A CA 1
ATOM 673 C C . LEU A 1 78 ? -1.808 -13.375 -4.321 1.00 92.62 78 LEU A C 1
ATOM 675 O O . LEU A 1 78 ? -2.941 -13.801 -4.515 1.00 92.62 78 LEU A O 1
ATOM 679 N N . GLY A 1 79 ? -0.720 -14.033 -4.721 1.00 90.81 79 GLY A N 1
ATOM 680 C CA . GLY A 1 79 ? -0.755 -15.230 -5.554 1.00 90.81 79 GLY A CA 1
ATOM 681 C C . GLY A 1 79 ? -1.504 -14.982 -6.865 1.00 90.81 79 GLY A C 1
ATOM 682 O O . GLY A 1 79 ? -1.295 -13.967 -7.528 1.00 90.81 79 GLY A O 1
ATOM 683 N N . GLU A 1 80 ? -2.405 -15.905 -7.200 1.00 90.81 80 GLU A N 1
ATOM 684 C CA . GLU A 1 80 ? -3.294 -15.814 -8.367 1.00 90.81 80 GLU A CA 1
ATOM 685 C C . GLU A 1 80 ? -4.617 -15.089 -8.060 1.00 90.81 80 GLU A C 1
ATOM 687 O O . GLU A 1 80 ? -5.449 -14.911 -8.946 1.00 90.81 80 GLU A O 1
ATOM 692 N N . TYR A 1 81 ? -4.831 -14.665 -6.809 1.00 92.06 81 TYR A N 1
ATOM 693 C CA . TYR A 1 81 ? -6.054 -13.968 -6.430 1.00 92.06 81 TYR A CA 1
ATOM 694 C C . TYR A 1 81 ? -6.074 -12.543 -6.989 1.00 92.06 81 TYR A C 1
ATOM 696 O O . TYR A 1 81 ? -5.081 -11.817 -7.008 1.00 92.06 81 TYR A O 1
ATOM 704 N N . SER A 1 82 ? -7.256 -12.072 -7.354 1.00 94.06 82 SER A N 1
ATOM 705 C CA . SER A 1 82 ? -7.524 -10.648 -7.497 1.00 94.06 82 SER A CA 1
ATOM 706 C C . SER A 1 82 ? -7.534 -9.956 -6.128 1.00 94.06 82 SER A C 1
ATOM 708 O O . SER A 1 82 ? -7.769 -10.566 -5.084 1.00 94.06 82 SER A O 1
ATOM 710 N N . VAL A 1 83 ? -7.351 -8.631 -6.113 1.00 94.75 83 VAL A N 1
ATOM 711 C CA . VAL A 1 83 ? -7.467 -7.826 -4.879 1.00 94.75 83 VAL A CA 1
ATOM 712 C C . VAL A 1 83 ? -8.839 -8.006 -4.216 1.00 94.75 83 VAL A C 1
ATOM 714 O O . VAL A 1 83 ? -8.950 -8.012 -2.991 1.00 94.75 83 VAL A O 1
ATOM 717 N N . THR A 1 84 ? -9.882 -8.181 -5.028 1.00 96.69 84 THR A N 1
ATOM 718 C CA . THR A 1 84 ? -11.245 -8.453 -4.569 1.00 96.69 84 THR A CA 1
ATOM 719 C C . THR A 1 84 ? -11.331 -9.779 -3.827 1.00 96.69 84 THR A C 1
ATOM 721 O O . THR A 1 84 ? -11.811 -9.794 -2.697 1.00 96.69 84 THR A O 1
ATOM 724 N N . GLU A 1 85 ? -10.855 -10.870 -4.432 1.00 97.19 85 GLU A N 1
ATOM 725 C CA . GLU A 1 85 ? -10.857 -12.202 -3.811 1.00 97.19 85 GLU A CA 1
ATOM 726 C C . GLU A 1 85 ? -9.989 -12.211 -2.554 1.00 97.19 85 GLU A C 1
ATOM 728 O O . GLU A 1 85 ? -10.414 -12.707 -1.512 1.00 97.19 85 GLU A O 1
ATOM 733 N N . TYR A 1 86 ? -8.823 -11.562 -2.606 1.00 97.19 86 TYR A N 1
ATOM 734 C CA . TYR A 1 86 ? -7.958 -11.395 -1.445 1.00 97.19 86 TYR A CA 1
ATOM 735 C C . TYR A 1 86 ? -8.694 -10.721 -0.280 1.00 97.19 86 TYR A C 1
ATOM 737 O O . TYR A 1 86 ? -8.683 -11.236 0.836 1.00 97.19 86 TYR A O 1
ATOM 745 N N . LEU A 1 87 ? -9.362 -9.585 -0.518 1.00 97.06 87 LEU A N 1
ATOM 746 C CA . LEU A 1 87 ? -10.128 -8.888 0.519 1.00 97.06 87 LEU A CA 1
ATOM 747 C C . LEU A 1 87 ? -11.334 -9.703 0.993 1.00 97.06 87 LEU A C 1
ATOM 749 O O . LEU A 1 87 ? -11.615 -9.706 2.189 1.00 97.06 87 LEU A O 1
ATOM 753 N N . SER A 1 88 ? -12.022 -10.392 0.080 1.00 97.69 88 SER A N 1
ATOM 754 C CA . SER A 1 88 ? -13.157 -11.266 0.390 1.00 97.69 88 SER A CA 1
ATOM 755 C C . SER A 1 88 ? -12.745 -12.351 1.379 1.00 97.69 88 SER A C 1
ATOM 757 O O . SER A 1 88 ? -13.342 -12.466 2.448 1.00 97.69 88 SER A O 1
ATOM 759 N N . ASN A 1 89 ? -11.662 -13.063 1.064 1.00 96.81 89 ASN A N 1
ATOM 760 C CA . ASN A 1 89 ? -11.118 -14.139 1.883 1.00 96.81 89 ASN A CA 1
ATOM 761 C C . ASN A 1 89 ? -10.563 -13.600 3.203 1.00 96.81 89 ASN A C 1
ATOM 763 O O . ASN A 1 89 ? -10.877 -14.113 4.272 1.00 96.81 89 ASN A O 1
ATOM 767 N N . LYS A 1 90 ? -9.767 -12.525 3.150 1.00 96.62 90 LYS A N 1
ATOM 768 C CA . LYS A 1 90 ? -9.074 -11.989 4.327 1.00 96.62 90 LYS A CA 1
ATOM 769 C C . LYS A 1 90 ? -10.013 -11.332 5.339 1.00 96.62 90 LYS A C 1
ATOM 771 O O . LYS A 1 90 ? -9.681 -11.298 6.519 1.00 96.62 90 LYS A O 1
ATOM 776 N N . LEU A 1 91 ? -11.140 -10.786 4.882 1.00 97.06 91 LEU A N 1
ATOM 777 C CA . LEU A 1 91 ? -12.176 -10.203 5.735 1.00 97.06 91 LEU A CA 1
ATOM 778 C C . LEU A 1 91 ? -13.349 -11.156 5.980 1.00 97.06 91 LEU A C 1
ATOM 780 O O . LEU A 1 91 ? -14.326 -10.719 6.581 1.00 97.06 91 LEU A O 1
ATOM 784 N N . GLU A 1 92 ? -13.285 -12.407 5.513 1.00 96.56 92 GLU A N 1
ATOM 785 C CA . GLU A 1 92 ? -14.369 -13.393 5.649 1.00 96.56 92 GLU A CA 1
ATOM 786 C C . GLU A 1 92 ? -15.733 -12.807 5.240 1.00 96.56 92 GLU A C 1
ATOM 788 O O . GLU A 1 92 ? -16.739 -12.903 5.944 1.00 96.56 92 GLU A O 1
ATOM 793 N N . CYS A 1 93 ? -15.751 -12.104 4.108 1.00 96.38 93 CYS A N 1
ATOM 794 C CA . CYS A 1 93 ? -16.945 -11.471 3.563 1.00 96.38 93 CYS A CA 1
ATOM 795 C C . CYS A 1 93 ? -17.219 -11.986 2.150 1.00 96.38 93 CYS A C 1
ATOM 797 O O . CYS A 1 93 ? -16.363 -12.620 1.537 1.00 96.38 93 CYS A O 1
ATOM 799 N N . SER A 1 94 ? -18.418 -11.732 1.625 1.00 97.69 94 SER A N 1
ATOM 800 C CA . SER A 1 94 ? -18.729 -12.105 0.245 1.00 97.69 94 SER A CA 1
ATOM 801 C C . SER A 1 94 ? -17.995 -11.208 -0.750 1.00 97.69 94 SER A C 1
ATOM 803 O O . SER A 1 94 ? -17.746 -10.026 -0.486 1.00 97.69 94 SER A O 1
ATOM 805 N N . GLU A 1 95 ? -17.738 -11.728 -1.949 1.00 97.19 95 GLU A N 1
ATOM 806 C CA . GLU A 1 95 ? -17.101 -10.944 -3.009 1.00 97.19 95 GLU A CA 1
ATOM 807 C C . GLU A 1 95 ? -17.876 -9.669 -3.341 1.00 97.19 95 GLU A C 1
ATOM 809 O O . GLU A 1 95 ? -17.279 -8.650 -3.670 1.00 97.19 95 GLU A O 1
ATOM 814 N N . ASN A 1 96 ? -19.208 -9.690 -3.240 1.00 97.81 96 ASN A N 1
ATOM 815 C CA . ASN A 1 96 ? -20.036 -8.508 -3.477 1.00 97.81 96 ASN A CA 1
ATOM 816 C C . ASN A 1 96 ? -19.748 -7.404 -2.452 1.00 97.81 96 ASN A C 1
ATOM 818 O O . ASN A 1 96 ? -19.699 -6.225 -2.812 1.00 97.81 96 ASN A O 1
ATOM 822 N N . VAL A 1 97 ? -19.500 -7.777 -1.192 1.00 97.50 97 VAL A N 1
ATOM 823 C CA . VAL A 1 97 ? -19.058 -6.832 -0.162 1.00 97.50 97 VAL A CA 1
ATOM 824 C C . VAL A 1 97 ? -17.667 -6.309 -0.507 1.00 97.50 97 VAL A C 1
ATOM 826 O O . VAL A 1 97 ? -17.485 -5.095 -0.531 1.00 97.50 97 VAL A O 1
ATOM 829 N N . ALA A 1 98 ? -16.712 -7.174 -0.856 1.00 97.62 98 ALA A N 1
ATOM 830 C CA . ALA A 1 98 ? -15.364 -6.750 -1.245 1.00 97.62 98 ALA A CA 1
ATOM 831 C C . ALA A 1 98 ? -15.370 -5.800 -2.464 1.00 97.62 98 ALA A C 1
ATOM 833 O O . ALA A 1 98 ? -14.756 -4.730 -2.419 1.00 97.62 98 ALA A O 1
ATOM 834 N N . LYS A 1 99 ? -16.147 -6.119 -3.510 1.00 97.94 99 LYS A N 1
ATOM 835 C CA . LYS A 1 99 ? -16.382 -5.260 -4.688 1.00 97.94 99 LYS A CA 1
ATOM 836 C C . LYS A 1 99 ? -16.960 -3.909 -4.274 1.00 97.94 99 LYS A C 1
ATOM 838 O O . LYS A 1 99 ? -16.512 -2.867 -4.753 1.00 97.94 99 LYS A O 1
ATOM 843 N N . TYR A 1 100 ? -17.916 -3.899 -3.343 1.00 97.75 100 TYR A N 1
ATOM 844 C CA . TYR A 1 100 ? -18.458 -2.662 -2.786 1.00 97.75 100 TYR A CA 1
ATOM 845 C C . TYR A 1 100 ? -17.400 -1.839 -2.033 1.00 97.75 100 TYR A C 1
ATOM 847 O O . TYR A 1 100 ? -17.348 -0.621 -2.219 1.00 97.75 100 TYR A O 1
ATOM 855 N N . LEU A 1 101 ? -16.529 -2.473 -1.238 1.00 97.62 101 LEU A N 1
ATOM 856 C CA . LEU A 1 101 ? -15.443 -1.778 -0.535 1.00 97.62 101 LEU A CA 1
ATOM 857 C C . LEU A 1 101 ? -14.484 -1.098 -1.519 1.00 97.62 101 LEU A C 1
ATOM 859 O O . LEU A 1 101 ? -14.156 0.074 -1.330 1.00 97.62 101 LEU A O 1
ATOM 863 N N . ILE A 1 102 ? -14.081 -1.803 -2.580 1.00 97.38 102 ILE A N 1
ATOM 864 C CA . ILE A 1 102 ? -13.202 -1.268 -3.631 1.00 97.38 102 ILE A CA 1
ATOM 865 C C . ILE A 1 102 ? -13.896 -0.135 -4.390 1.00 97.38 102 ILE A C 1
ATOM 867 O O . ILE A 1 102 ? -13.299 0.917 -4.593 1.00 97.38 102 ILE A O 1
ATOM 871 N N . ARG A 1 103 ? -15.181 -0.279 -4.737 1.00 97.38 103 ARG A N 1
ATOM 872 C CA . ARG A 1 103 ? -15.951 0.795 -5.387 1.00 97.38 103 ARG A CA 1
ATOM 873 C C . ARG A 1 103 ? -16.036 2.050 -4.516 1.00 97.38 103 ARG A C 1
ATOM 875 O O . ARG A 1 103 ? -15.916 3.161 -5.022 1.00 97.38 103 ARG A O 1
ATOM 882 N N . LYS A 1 104 ? -16.238 1.883 -3.205 1.00 96.81 104 LYS A N 1
ATOM 883 C CA . LYS A 1 104 ? -16.284 2.987 -2.235 1.00 96.81 104 LYS A CA 1
ATOM 884 C C . LYS A 1 104 ? -14.908 3.631 -2.024 1.00 96.81 104 LYS A C 1
ATOM 886 O O . LYS A 1 104 ? -14.825 4.830 -1.761 1.00 96.81 104 LYS A O 1
ATOM 891 N N . HIS A 1 105 ? -13.839 2.845 -2.126 1.00 96.62 105 HIS A N 1
ATOM 892 C CA . HIS A 1 105 ? -12.458 3.278 -1.934 1.00 96.62 105 HIS A CA 1
ATOM 893 C C . HIS A 1 105 ? -11.543 2.716 -3.034 1.00 96.62 105 HIS A C 1
ATOM 895 O O . HIS A 1 105 ? -10.808 1.756 -2.782 1.00 96.62 105 HIS A O 1
ATOM 901 N N . PRO A 1 106 ? -11.520 3.328 -4.235 1.00 96.56 106 PRO A N 1
ATOM 902 C CA . PRO A 1 106 ? -10.756 2.807 -5.373 1.00 96.56 106 PRO A CA 1
ATOM 903 C C . PRO A 1 106 ? -9.253 2.671 -5.107 1.00 96.56 106 PRO A C 1
ATOM 905 O O . PRO A 1 106 ? -8.590 1.845 -5.728 1.00 96.56 106 PRO A O 1
ATOM 908 N N . GLN A 1 107 ? -8.708 3.420 -4.136 1.00 95.88 107 GLN A N 1
ATOM 909 C CA . GLN A 1 107 ? -7.305 3.288 -3.726 1.00 95.88 107 GLN A CA 1
ATOM 910 C C . GLN A 1 107 ? -6.962 1.896 -3.173 1.00 95.88 107 GLN A C 1
ATOM 912 O O . GLN A 1 107 ? -5.785 1.554 -3.101 1.00 95.88 107 GLN A O 1
ATOM 917 N N . LEU A 1 108 ? -7.951 1.089 -2.771 1.00 95.75 108 LEU A N 1
ATOM 918 C CA . LEU A 1 108 ? -7.721 -0.291 -2.342 1.00 95.75 108 LEU A CA 1
ATOM 919 C C . LEU A 1 108 ? -7.195 -1.167 -3.482 1.00 95.75 108 LEU A C 1
ATOM 921 O O . LEU A 1 108 ? -6.392 -2.052 -3.213 1.00 95.75 108 LEU A O 1
ATOM 925 N N . GLN A 1 109 ? -7.575 -0.880 -4.733 1.00 93.88 109 GLN A N 1
ATOM 926 C CA . GLN A 1 109 ? -7.169 -1.669 -5.900 1.00 93.88 109 GLN A CA 1
ATOM 927 C C . GLN A 1 109 ? -5.653 -1.642 -6.134 1.00 93.88 109 GLN A C 1
ATOM 929 O O . GLN A 1 109 ? -5.082 -2.611 -6.619 1.00 93.88 109 GLN A O 1
ATOM 934 N N . THR A 1 110 ? -5.001 -0.526 -5.808 1.00 91.19 110 THR A N 1
ATOM 935 C CA . THR A 1 110 ? -3.568 -0.304 -6.058 1.00 91.19 110 THR A CA 1
ATOM 936 C C . THR A 1 110 ? -2.743 -0.259 -4.776 1.00 91.19 110 THR A C 1
ATOM 938 O O . THR A 1 110 ? -1.534 -0.017 -4.807 1.00 91.19 110 THR A O 1
ATOM 941 N N . ARG A 1 111 ? -3.374 -0.470 -3.617 1.00 92.44 111 ARG A N 1
ATOM 942 C CA . ARG A 1 111 ? -2.674 -0.477 -2.337 1.00 92.44 111 ARG A CA 1
ATOM 943 C C . ARG A 1 111 ? -1.843 -1.751 -2.209 1.00 92.44 111 ARG A C 1
ATOM 945 O O . ARG A 1 111 ? -2.302 -2.838 -2.529 1.00 92.44 111 ARG A O 1
ATOM 952 N N . SER A 1 112 ? -0.641 -1.613 -1.648 1.00 93.12 112 SER A N 1
ATOM 953 C CA . SER A 1 112 ? 0.205 -2.758 -1.292 1.00 93.12 112 SER A CA 1
ATOM 954 C C . SER A 1 112 ? -0.571 -3.786 -0.462 1.00 93.12 112 SER A C 1
ATOM 956 O O . SER A 1 112 ? -1.079 -3.472 0.623 1.00 93.12 112 SER A O 1
ATOM 958 N N . ILE A 1 113 ? -0.600 -5.015 -0.974 1.00 94.75 113 ILE A N 1
ATOM 959 C CA . ILE A 1 113 ? -1.243 -6.169 -0.346 1.00 94.75 113 ILE A CA 1
ATOM 960 C C . ILE A 1 113 ? -0.583 -6.484 0.994 1.00 94.75 113 ILE A C 1
ATOM 962 O O . ILE A 1 113 ? -1.287 -6.702 1.978 1.00 94.75 113 ILE A O 1
ATOM 966 N N . LEU A 1 114 ? 0.747 -6.374 1.088 1.00 93.75 114 LEU A N 1
ATOM 967 C CA . LEU A 1 114 ? 1.461 -6.494 2.360 1.00 93.75 114 LEU A CA 1
ATOM 968 C C . LEU A 1 114 ? 0.909 -5.529 3.416 1.00 93.75 114 LEU A C 1
ATOM 970 O O . LEU A 1 114 ? 0.567 -5.943 4.522 1.00 93.75 114 LEU A O 1
ATOM 974 N N . LYS A 1 115 ? 0.760 -4.243 3.076 1.00 94.19 115 LYS A N 1
ATOM 975 C CA . LYS A 1 115 ? 0.226 -3.248 4.018 1.00 94.19 115 LYS A CA 1
ATOM 976 C C . LYS A 1 115 ? -1.231 -3.512 4.386 1.00 94.19 115 LYS A C 1
ATOM 978 O O . LYS A 1 115 ? -1.630 -3.202 5.509 1.00 94.19 115 LYS A O 1
ATOM 983 N N . LEU A 1 116 ? -2.044 -4.010 3.450 1.00 95.69 116 LEU A N 1
ATOM 984 C CA . LEU A 1 116 ? -3.418 -4.434 3.738 1.00 95.69 116 LEU A CA 1
ATOM 985 C C . LEU A 1 116 ? -3.427 -5.588 4.739 1.00 95.69 116 LEU A C 1
ATOM 987 O O . LEU A 1 116 ? -4.075 -5.453 5.776 1.00 95.69 116 LEU A O 1
ATOM 991 N N . ARG A 1 117 ? -2.638 -6.642 4.489 1.00 95.50 117 ARG A N 1
ATOM 992 C CA . ARG A 1 117 ? -2.454 -7.781 5.398 1.00 95.50 117 ARG A CA 1
ATOM 993 C C . ARG A 1 117 ? -2.092 -7.315 6.802 1.00 95.50 117 ARG A C 1
ATOM 995 O O . ARG A 1 117 ? -2.825 -7.577 7.746 1.00 95.50 117 ARG A O 1
ATOM 1002 N N . GLU A 1 118 ? -1.016 -6.538 6.920 1.00 95.31 118 GLU A N 1
ATOM 1003 C CA . GLU A 1 118 ? -0.527 -6.033 8.206 1.00 95.31 118 GLU A CA 1
ATOM 1004 C C . GLU A 1 118 ? -1.555 -5.175 8.946 1.00 95.31 118 GLU A C 1
ATOM 1006 O O . GLU A 1 118 ? -1.599 -5.192 10.176 1.00 95.31 118 GLU A O 1
ATOM 1011 N N . THR A 1 119 ? -2.357 -4.393 8.216 1.00 96.50 119 THR A N 1
ATOM 1012 C CA . THR A 1 119 ? -3.406 -3.559 8.814 1.00 96.50 119 THR A CA 1
ATOM 1013 C C . THR A 1 119 ? -4.548 -4.432 9.322 1.00 96.50 119 THR A C 1
ATOM 1015 O O . THR A 1 119 ? -4.980 -4.246 10.453 1.00 96.50 119 THR A O 1
ATOM 1018 N N . ILE A 1 120 ? -5.016 -5.393 8.524 1.00 96.94 120 ILE A N 1
ATOM 1019 C CA . ILE A 1 120 ? -6.122 -6.283 8.896 1.00 96.94 120 ILE A CA 1
ATOM 1020 C C . ILE A 1 120 ? -5.726 -7.168 10.084 1.00 96.94 120 ILE A C 1
ATOM 1022 O O . ILE A 1 120 ? -6.441 -7.191 11.082 1.00 96.94 120 ILE A O 1
ATOM 1026 N N . ASP A 1 121 ? -4.551 -7.799 10.037 1.00 96.88 121 ASP A N 1
ATOM 1027 C CA . ASP A 1 121 ? -4.041 -8.644 11.126 1.00 96.88 121 ASP A CA 1
ATOM 1028 C C . ASP A 1 121 ? -3.870 -7.849 12.424 1.00 96.88 121 ASP A C 1
ATOM 1030 O O . ASP A 1 121 ? -4.208 -8.314 13.513 1.00 96.88 121 ASP A O 1
ATOM 1034 N N . PHE A 1 122 ? -3.381 -6.610 12.313 1.00 96.88 122 PHE A N 1
ATOM 1035 C CA . PHE A 1 122 ? -3.275 -5.713 13.456 1.00 96.88 122 PHE A CA 1
ATOM 1036 C C . PHE A 1 122 ? -4.648 -5.393 14.060 1.00 96.88 122 PHE A C 1
ATOM 1038 O O . PHE A 1 122 ? -4.775 -5.384 15.284 1.00 96.88 122 PHE A O 1
ATOM 1045 N N . LEU A 1 123 ? -5.666 -5.145 13.233 1.00 96.62 123 LEU A N 1
ATOM 1046 C CA . LEU A 1 123 ? -7.021 -4.861 13.703 1.00 96.62 123 LEU A CA 1
ATOM 1047 C C . LEU A 1 123 ? -7.652 -6.090 14.375 1.00 96.62 123 LEU A C 1
ATOM 1049 O O . LEU A 1 123 ? -8.174 -5.955 15.481 1.00 96.62 123 LEU A O 1
ATOM 1053 N N . TYR A 1 124 ? -7.524 -7.283 13.786 1.00 96.94 124 TYR A N 1
ATOM 1054 C CA . TYR A 1 124 ? -7.994 -8.526 14.408 1.00 96.94 124 TYR A CA 1
ATOM 1055 C C . TYR A 1 124 ? -7.331 -8.781 15.762 1.00 96.94 124 TYR A C 1
ATOM 1057 O O . TYR A 1 124 ? -8.014 -9.068 16.743 1.00 96.94 124 TYR A O 1
ATOM 1065 N N . LYS A 1 125 ? -6.013 -8.568 15.863 1.00 95.94 125 LYS A N 1
ATOM 1066 C CA . LYS A 1 125 ? -5.276 -8.689 17.131 1.00 95.94 125 LYS A CA 1
ATOM 1067 C C . LYS A 1 125 ? -5.788 -7.740 18.227 1.00 95.94 125 LYS A C 1
ATOM 1069 O O . LYS A 1 125 ? -5.624 -8.038 19.405 1.00 95.94 125 LYS A O 1
ATOM 1074 N N . HIS A 1 126 ? -6.400 -6.615 17.858 1.00 93.81 126 HIS A N 1
ATOM 1075 C CA . HIS A 1 126 ? -6.996 -5.652 18.794 1.00 93.81 126 HIS A CA 1
ATOM 1076 C C . HIS A 1 126 ? -8.504 -5.869 19.005 1.00 93.81 126 HIS A C 1
ATOM 1078 O O . HIS A 1 126 ? -9.181 -4.988 19.530 1.00 93.81 126 HIS A O 1
ATOM 1084 N N . GLY A 1 127 ? -9.039 -7.027 18.603 1.00 94.31 127 GLY A N 1
ATOM 1085 C CA . GLY A 1 127 ? -10.430 -7.413 18.847 1.00 94.31 127 GLY A CA 1
ATOM 1086 C C . GLY A 1 127 ? -11.443 -6.810 17.872 1.00 94.31 127 GLY A C 1
ATOM 1087 O O . GLY A 1 127 ? -12.647 -6.961 18.073 1.00 94.31 127 GLY A O 1
ATOM 1088 N N . PHE A 1 128 ? -10.997 -6.137 16.807 1.00 96.44 128 PHE A N 1
ATOM 1089 C CA . PHE A 1 128 ? -11.906 -5.725 15.740 1.00 96.44 128 PHE A CA 1
ATOM 1090 C C . PHE A 1 128 ? -12.303 -6.934 14.901 1.00 96.44 128 PHE A C 1
ATOM 1092 O O . PHE A 1 128 ? -11.492 -7.811 14.642 1.00 96.44 128 PHE A O 1
ATOM 1099 N N . THR A 1 129 ? -13.546 -6.961 14.438 1.00 96.81 129 THR A N 1
ATOM 1100 C CA . THR A 1 129 ? -14.084 -8.045 13.601 1.00 96.81 129 THR A CA 1
ATOM 1101 C C . THR A 1 129 ? -14.165 -7.601 12.143 1.00 96.81 129 THR A C 1
ATOM 1103 O O . THR A 1 129 ? -14.109 -6.404 11.840 1.00 96.81 129 THR A O 1
ATOM 1106 N N . SER A 1 130 ? -14.393 -8.552 11.237 1.00 97.00 130 SER A N 1
ATOM 1107 C CA . SER A 1 130 ? -14.672 -8.273 9.825 1.00 97.00 130 SER A CA 1
ATOM 1108 C C . SER A 1 130 ? -15.800 -7.256 9.658 1.00 97.00 130 SER A C 1
ATOM 1110 O O . SER A 1 130 ? -15.669 -6.286 8.917 1.00 97.00 130 SER A O 1
ATOM 1112 N N . THR A 1 131 ? -16.882 -7.405 10.425 1.00 96.25 131 THR A N 1
ATOM 1113 C CA . THR A 1 131 ? -18.035 -6.497 10.389 1.00 96.25 131 THR A CA 1
ATOM 1114 C C . THR A 1 131 ? -17.668 -5.065 10.784 1.00 96.25 131 THR A C 1
ATOM 1116 O O . THR A 1 131 ? -18.127 -4.123 10.134 1.00 96.25 131 THR A O 1
ATOM 1119 N N . HIS A 1 132 ? -16.803 -4.873 11.786 1.00 96.38 132 HIS A N 1
ATOM 1120 C CA . HIS A 1 132 ? -16.280 -3.551 12.142 1.00 96.38 132 HIS A CA 1
ATOM 1121 C C . HIS A 1 132 ? -15.466 -2.943 10.991 1.00 96.38 132 HIS A C 1
ATOM 1123 O O . HIS A 1 132 ? -15.688 -1.787 10.617 1.00 96.38 132 HIS A O 1
ATOM 1129 N N . ILE A 1 133 ? -14.555 -3.728 10.407 1.00 97.69 133 ILE A N 1
ATOM 1130 C CA . ILE A 1 133 ? -13.657 -3.281 9.334 1.00 97.69 133 ILE A CA 1
ATOM 1131 C C . ILE A 1 133 ? -14.449 -2.943 8.067 1.00 97.69 133 ILE A C 1
ATOM 1133 O O . ILE A 1 133 ? -14.256 -1.870 7.504 1.00 97.69 133 ILE A O 1
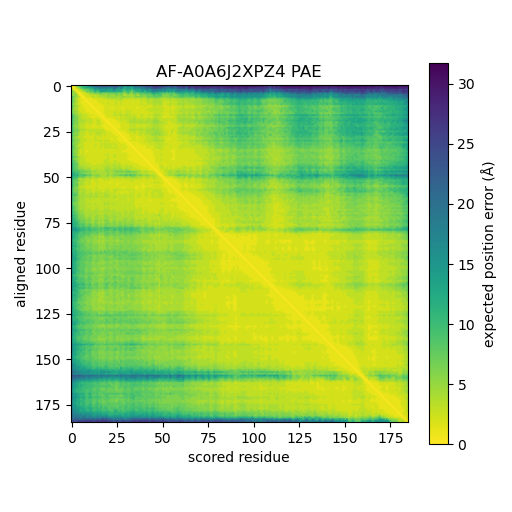ATOM 1137 N N . CYS A 1 134 ? -15.383 -3.797 7.647 1.00 96.81 134 CYS A N 1
ATOM 1138 C CA . CYS A 1 134 ? -16.218 -3.571 6.467 1.00 96.81 134 CYS A CA 1
ATOM 1139 C C . CYS A 1 134 ? -17.112 -2.331 6.623 1.00 96.81 134 CYS A C 1
ATOM 1141 O O . CYS A 1 134 ? -17.255 -1.549 5.682 1.00 96.81 134 CYS A O 1
ATOM 1143 N N . ARG A 1 135 ? -17.672 -2.094 7.821 1.00 96.19 135 ARG A N 1
ATOM 1144 C CA . ARG A 1 135 ? -18.457 -0.878 8.110 1.00 96.19 135 ARG A CA 1
ATOM 1145 C C . ARG A 1 135 ? -17.601 0.387 8.018 1.00 96.19 135 ARG A C 1
ATOM 1147 O O . ARG A 1 135 ? -18.043 1.388 7.453 1.00 96.19 135 ARG A O 1
ATOM 1154 N N . VAL A 1 136 ? -16.368 0.338 8.528 1.00 96.50 136 VAL A N 1
ATOM 1155 C CA . VAL A 1 136 ? -15.416 1.462 8.521 1.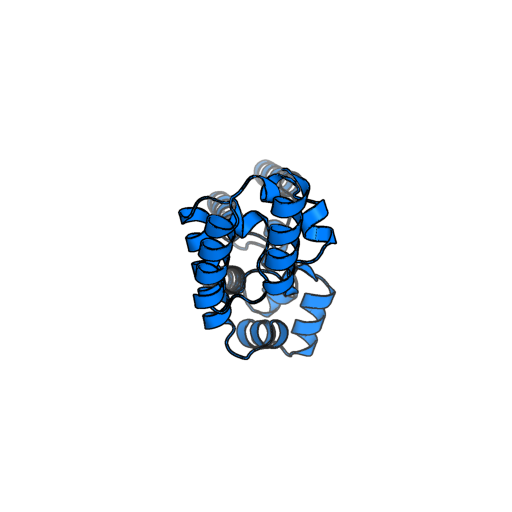00 96.50 136 VAL A CA 1
ATOM 1156 C C . VAL A 1 136 ? -14.245 1.179 7.576 1.00 96.50 136 VAL A C 1
ATOM 1158 O O . VAL A 1 136 ? -13.079 1.347 7.925 1.00 96.50 136 VAL A O 1
ATOM 1161 N N . SER A 1 137 ? -14.557 0.798 6.336 1.00 96.06 137 SER A N 1
ATOM 1162 C CA . SER A 1 137 ? -13.592 0.354 5.315 1.00 96.06 137 SER A CA 1
ATOM 1163 C C . SER A 1 137 ? -12.456 1.336 5.031 1.00 96.06 137 SER A C 1
ATOM 1165 O O . SER A 1 137 ? -11.364 0.934 4.634 1.00 96.06 137 SER A O 1
ATOM 1167 N N . LYS A 1 138 ? -12.673 2.629 5.299 1.00 96.25 138 LYS A N 1
ATOM 1168 C CA . LYS A 1 138 ? -11.642 3.668 5.210 1.00 96.25 138 LYS A CA 1
ATOM 1169 C C . LYS A 1 138 ? -10.420 3.353 6.078 1.00 96.25 138 LYS A C 1
ATOM 1171 O O . LYS A 1 138 ? -9.329 3.780 5.720 1.00 96.25 138 LYS A O 1
ATOM 1176 N N . ILE A 1 139 ? -10.549 2.586 7.167 1.00 97.19 139 ILE A N 1
ATOM 1177 C CA . ILE A 1 139 ? -9.407 2.194 8.012 1.00 97.19 139 ILE A CA 1
ATOM 1178 C C . ILE A 1 139 ? -8.325 1.451 7.228 1.00 97.19 139 ILE A C 1
ATOM 1180 O O . ILE A 1 139 ? -7.139 1.654 7.481 1.00 97.19 139 ILE A O 1
ATOM 1184 N N . LEU A 1 140 ? -8.722 0.691 6.204 1.00 96.75 140 LEU A N 1
ATOM 1185 C CA . LEU A 1 140 ? -7.820 -0.012 5.299 1.00 96.75 140 LEU A CA 1
ATOM 1186 C C . LEU A 1 140 ? -7.004 0.939 4.422 1.00 96.75 140 LEU A C 1
ATOM 1188 O O . LEU A 1 140 ? -6.117 0.471 3.725 1.00 96.75 140 LEU A O 1
ATOM 1192 N N . LEU A 1 141 ? -7.277 2.249 4.443 1.00 95.38 141 LEU A N 1
ATOM 1193 C CA . LEU A 1 141 ? -6.478 3.289 3.791 1.00 95.38 141 LEU A CA 1
ATOM 1194 C C . LEU A 1 141 ? -5.467 3.954 4.739 1.00 95.38 141 LEU A C 1
ATOM 1196 O O . LEU A 1 141 ? -4.495 4.550 4.277 1.00 95.38 141 LEU A O 1
ATOM 1200 N N . HIS A 1 142 ? -5.607 3.790 6.053 1.00 94.44 142 HIS A N 1
ATOM 1201 C CA . HIS A 1 142 ? -4.671 4.355 7.027 1.00 94.44 142 HIS A CA 1
ATOM 1202 C C . HIS A 1 142 ? -3.431 3.470 7.198 1.00 94.44 142 HIS A C 1
ATOM 1204 O O . HIS A 1 142 ? -3.442 2.281 6.880 1.00 94.44 142 HIS A O 1
ATOM 1210 N N . SER A 1 143 ? -2.323 4.056 7.657 1.00 92.56 143 SER A N 1
ATOM 1211 C CA . SER A 1 143 ? -1.120 3.281 7.974 1.00 92.56 143 SER A CA 1
ATOM 1212 C C . SER A 1 143 ? -1.273 2.587 9.329 1.00 92.56 143 SER A C 1
ATOM 1214 O O . SER A 1 143 ? -1.792 3.194 10.268 1.00 92.56 143 SER A O 1
ATOM 1216 N N . LYS A 1 144 ? -0.745 1.362 9.463 1.00 95.19 144 LYS A N 1
ATOM 1217 C CA . LYS A 1 144 ? -0.666 0.647 10.749 1.00 95.19 144 LYS A CA 1
ATOM 1218 C C . LYS A 1 144 ? -0.066 1.526 11.850 1.00 95.19 144 LYS A C 1
ATOM 1220 O O . LYS A 1 144 ? -0.638 1.619 12.927 1.00 95.19 144 LYS A O 1
ATOM 1225 N N . LYS A 1 145 ? 1.022 2.248 11.549 1.00 95.25 145 LYS A N 1
ATOM 1226 C CA . LYS A 1 145 ? 1.695 3.165 12.486 1.00 95.25 145 LYS A CA 1
ATOM 1227 C C . LYS A 1 145 ? 0.751 4.242 13.031 1.00 95.25 145 LYS A C 1
ATOM 1229 O O . LYS A 1 145 ? 0.746 4.510 14.230 1.00 95.25 145 LYS A O 1
ATOM 1234 N N . THR A 1 146 ? -0.048 4.867 12.165 1.00 94.75 146 THR A N 1
ATOM 1235 C CA . THR A 1 146 ? -1.022 5.891 12.578 1.00 94.75 146 THR A CA 1
ATOM 1236 C C . THR A 1 146 ? -2.121 5.280 13.439 1.00 94.75 146 THR A C 1
ATOM 1238 O O . THR A 1 146 ? -2.439 5.826 14.494 1.00 94.75 146 THR A O 1
ATOM 1241 N N . THR A 1 147 ? -2.678 4.147 13.011 1.00 95.81 147 THR A N 1
ATOM 1242 C CA . THR A 1 147 ? -3.730 3.435 13.744 1.00 95.81 147 THR A CA 1
ATOM 1243 C C . THR A 1 147 ? -3.248 3.018 15.133 1.00 95.81 147 THR A C 1
ATOM 1245 O O . THR A 1 147 ? -3.916 3.295 16.125 1.00 95.81 147 THR A O 1
ATOM 1248 N N . GLU A 1 148 ? -2.049 2.444 15.225 1.00 95.62 148 GLU A N 1
ATOM 1249 C CA . GLU A 1 148 ? -1.425 2.027 16.479 1.00 95.62 148 GLU A CA 1
ATOM 1250 C C . GLU A 1 148 ? -1.169 3.205 17.423 1.00 95.62 148 GLU A C 1
ATOM 1252 O O . GLU A 1 148 ? -1.516 3.132 18.601 1.00 95.62 148 GLU A O 1
ATOM 1257 N N . LYS A 1 149 ? -0.624 4.320 16.912 1.00 95.75 149 LYS A N 1
ATOM 1258 C CA . LYS A 1 149 ? -0.416 5.540 17.710 1.00 95.75 149 LYS A CA 1
ATOM 1259 C C . LYS A 1 149 ? -1.725 6.019 18.343 1.00 95.75 149 LYS A C 1
ATOM 1261 O O . LYS A 1 149 ? -1.740 6.387 19.514 1.00 95.75 149 LYS A O 1
ATOM 1266 N N . ARG A 1 150 ? -2.817 6.012 17.574 1.00 95.81 150 ARG A N 1
ATOM 1267 C CA . ARG A 1 150 ? -4.131 6.480 18.033 1.00 95.81 150 ARG A CA 1
ATOM 1268 C C . ARG A 1 150 ? -4.771 5.529 19.044 1.00 95.81 150 ARG A C 1
ATOM 1270 O O . ARG A 1 150 ? -5.267 5.990 20.063 1.00 95.81 150 ARG A O 1
ATOM 1277 N N . ILE A 1 151 ? -4.689 4.215 18.824 1.00 94.81 151 ILE A N 1
ATOM 1278 C CA . ILE A 1 151 ? -5.166 3.223 19.803 1.00 94.81 151 ILE A CA 1
ATOM 1279 C C . ILE A 1 151 ? -4.421 3.375 21.134 1.00 94.81 151 ILE A C 1
ATOM 1281 O O . ILE A 1 151 ? -5.065 3.465 22.174 1.00 94.81 151 ILE A O 1
ATOM 1285 N N . LYS A 1 152 ? -3.082 3.472 21.110 1.00 94.25 152 LYS A N 1
ATOM 1286 C CA . LYS A 1 152 ? -2.277 3.667 22.330 1.00 94.25 152 LYS A CA 1
ATOM 1287 C C . LYS A 1 152 ? -2.647 4.961 23.054 1.00 94.25 152 LYS A C 1
ATOM 1289 O O . LYS A 1 152 ? -2.862 4.940 24.258 1.00 94.25 152 LYS A O 1
ATOM 1294 N N . SER A 1 153 ? -2.781 6.061 22.313 1.00 93.94 153 SER A N 1
ATOM 1295 C CA . SER A 1 153 ? -3.197 7.358 22.859 1.00 93.94 153 SER A CA 1
ATOM 1296 C C . SER A 1 153 ? -4.561 7.287 23.556 1.00 93.94 153 SER A C 1
ATOM 1298 O O . SER A 1 153 ? -4.692 7.795 24.665 1.00 93.94 153 SER A O 1
ATOM 1300 N N . LEU A 1 154 ? -5.554 6.626 22.956 1.00 93.38 154 LEU A N 1
ATOM 1301 C CA . LEU A 1 154 ? -6.878 6.451 23.564 1.00 93.38 154 LEU A CA 1
ATOM 1302 C C . LEU A 1 154 ? -6.840 5.520 24.786 1.00 93.38 154 LEU A C 1
ATOM 1304 O O . LEU A 1 154 ? -7.507 5.792 25.784 1.00 93.38 154 LEU A O 1
ATOM 1308 N N . ALA A 1 155 ? -6.024 4.465 24.742 1.00 91.81 155 ALA A N 1
ATOM 1309 C CA . ALA A 1 155 ? -5.839 3.554 25.868 1.00 91.81 155 ALA A CA 1
ATOM 1310 C C . ALA A 1 155 ? -5.220 4.2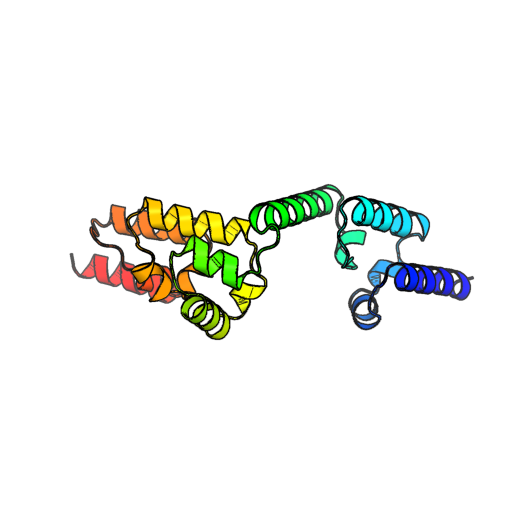60 27.088 1.00 91.81 155 ALA A C 1
ATOM 1312 O O . ALA A 1 155 ? -5.703 4.077 28.202 1.00 91.81 155 ALA A O 1
ATOM 1313 N N . THR A 1 156 ? -4.220 5.131 26.891 1.00 92.12 156 THR A N 1
ATOM 1314 C CA . THR A 1 156 ? -3.637 5.957 27.968 1.00 92.12 156 THR A CA 1
ATOM 1315 C C . THR A 1 156 ? -4.667 6.895 28.603 1.00 92.12 156 THR A C 1
ATOM 1317 O O . THR A 1 156 ? -4.592 7.190 29.791 1.00 92.12 156 THR A O 1
ATOM 1320 N N . LEU A 1 157 ? -5.676 7.321 27.840 1.00 90.56 157 LEU A N 1
ATOM 1321 C CA . LEU A 1 157 ? -6.793 8.117 28.346 1.00 90.56 157 LEU A CA 1
ATOM 1322 C C . LEU A 1 157 ? -7.883 7.270 29.024 1.00 90.56 157 LEU A C 1
ATOM 1324 O O . LEU A 1 157 ? -8.891 7.824 29.455 1.00 90.56 157 LEU A O 1
ATOM 1328 N N . GLY A 1 158 ? -7.708 5.955 29.163 1.00 87.69 158 GLY A N 1
ATOM 1329 C CA . GLY A 1 158 ? -8.674 5.066 29.812 1.00 87.69 158 GLY A CA 1
ATOM 1330 C C . GLY A 1 158 ? -9.897 4.726 28.954 1.00 87.69 158 GLY A C 1
ATOM 1331 O O . GLY A 1 158 ? -10.886 4.212 29.477 1.00 87.69 158 GLY A O 1
ATOM 1332 N N . VAL A 1 159 ? -9.856 4.995 27.644 1.00 88.50 159 VAL A N 1
ATOM 1333 C CA . VAL A 1 159 ? -10.939 4.623 26.724 1.00 88.50 159 VAL A CA 1
ATOM 1334 C C . VAL A 1 159 ? -10.904 3.111 26.502 1.00 88.50 159 VAL A C 1
ATOM 1336 O O . VAL A 1 159 ? -9.986 2.589 25.872 1.00 88.50 159 VAL A O 1
ATOM 1339 N N . LYS A 1 160 ? -11.916 2.404 27.018 1.00 78.62 160 LYS A N 1
ATOM 1340 C CA . LYS A 1 160 ? -11.995 0.933 26.952 1.00 78.62 160 LYS A CA 1
ATOM 1341 C C . LYS A 1 160 ? -12.389 0.408 25.568 1.00 78.62 160 LYS A C 1
ATOM 1343 O O . LYS A 1 160 ? -11.877 -0.622 25.146 1.00 78.62 160 LYS A O 1
ATOM 1348 N N . SER A 1 161 ? -13.283 1.100 24.859 1.00 82.38 161 SER A N 1
ATOM 1349 C CA . SER A 1 161 ? -13.772 0.697 23.534 1.00 82.38 161 SER A CA 1
ATOM 1350 C C . SER A 1 161 ? -13.418 1.743 22.477 1.00 82.38 161 SER A C 1
ATOM 1352 O O . SER A 1 161 ? -13.981 2.834 22.411 1.00 82.38 161 SER A O 1
ATOM 1354 N N . VAL A 1 162 ? -12.452 1.409 21.621 1.00 88.69 162 VAL A N 1
ATOM 1355 C CA . VAL A 1 162 ? -12.007 2.299 20.544 1.00 88.69 162 VAL A CA 1
ATOM 1356 C C . VAL A 1 162 ? -12.875 2.087 19.309 1.00 88.69 162 VAL A C 1
ATOM 1358 O O . VAL A 1 162 ? -12.913 0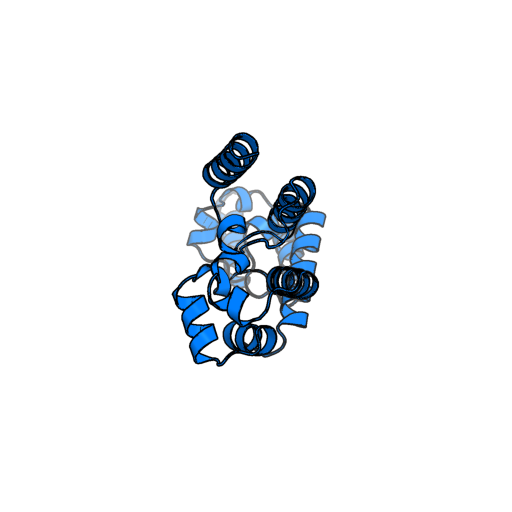.999 18.745 1.00 88.69 162 VAL A O 1
ATOM 1361 N N . SER A 1 163 ? -13.536 3.140 18.831 1.00 92.19 163 SER A N 1
ATOM 1362 C CA . SER A 1 163 ? -14.255 3.097 17.554 1.00 92.19 163 SER A CA 1
ATOM 1363 C C . SER A 1 163 ? -13.297 3.279 16.374 1.00 92.19 163 SER A C 1
ATOM 1365 O O . SER A 1 163 ? -12.566 4.272 16.310 1.00 92.19 163 SER A O 1
ATOM 1367 N N . LEU A 1 164 ? -13.356 2.381 15.380 1.00 95.19 164 LEU A N 1
ATOM 1368 C CA . LEU A 1 164 ? -12.587 2.521 14.133 1.00 95.19 164 LEU A CA 1
ATOM 1369 C C . LEU A 1 164 ? -12.858 3.854 13.431 1.00 95.19 164 LEU A C 1
ATOM 1371 O O . LEU A 1 164 ? -11.961 4.409 12.801 1.00 95.19 164 LEU A O 1
ATOM 1375 N N . TYR A 1 165 ? -14.070 4.401 13.560 1.00 95.25 165 TYR A N 1
ATOM 1376 C CA . TYR A 1 165 ? -14.421 5.680 12.949 1.00 95.25 165 TYR A CA 1
ATOM 1377 C C . TYR A 1 165 ? -13.499 6.810 13.430 1.00 95.25 165 TYR A C 1
ATOM 1379 O O . TYR A 1 165 ? -12.957 7.548 12.605 1.00 95.25 165 TYR A O 1
ATOM 1387 N N . ILE A 1 166 ? -13.231 6.882 14.739 1.00 94.75 166 ILE A N 1
ATOM 1388 C CA . ILE A 1 166 ? -12.315 7.870 15.332 1.00 94.75 166 ILE A CA 1
ATOM 1389 C C . ILE A 1 166 ? -10.896 7.702 14.783 1.00 94.75 166 ILE A C 1
ATOM 1391 O O . ILE A 1 166 ? -10.233 8.688 14.456 1.00 94.75 166 ILE A O 1
ATOM 1395 N N . LEU A 1 167 ? -10.449 6.460 14.584 1.00 95.38 167 LEU A N 1
ATOM 1396 C CA . LEU A 1 167 ? -9.122 6.173 14.036 1.00 95.38 167 LEU A CA 1
ATOM 1397 C C . LEU A 1 167 ? -8.955 6.668 12.591 1.00 95.38 167 LEU A C 1
ATOM 1399 O O . LEU A 1 167 ? -7.830 6.958 12.186 1.00 95.38 167 LEU A O 1
ATOM 1403 N N . THR A 1 168 ? -10.051 6.837 11.845 1.00 96.00 168 THR A N 1
ATOM 1404 C CA . THR A 1 168 ? -10.045 7.312 10.445 1.00 96.00 168 THR A CA 1
ATOM 1405 C C . THR A 1 168 ? -10.249 8.820 10.260 1.00 96.00 168 THR A C 1
ATOM 1407 O O . THR A 1 168 ? -10.263 9.312 9.124 1.00 96.00 168 THR A O 1
ATOM 1410 N N . LYS A 1 169 ? -10.411 9.576 11.354 1.00 95.00 169 LYS A N 1
ATOM 1411 C CA . LYS A 1 169 ? -10.568 11.038 11.310 1.00 95.00 169 LYS A CA 1
ATOM 1412 C C . LYS A 1 169 ? -9.304 11.741 10.807 1.00 95.00 169 LYS A C 1
ATOM 1414 O O . LYS A 1 169 ? -8.202 11.186 10.882 1.00 95.00 169 LYS A O 1
ATOM 1419 N N . SER A 1 170 ? -9.448 12.972 10.307 1.00 95.06 170 SER A N 1
ATOM 1420 C CA . SER A 1 170 ? -8.281 13.820 10.016 1.00 95.06 170 SER A CA 1
ATOM 1421 C C . SER A 1 170 ? -7.471 14.078 11.294 1.00 95.06 170 SER A C 1
ATOM 1423 O O . SER A 1 170 ? -7.935 13.778 12.395 1.00 95.06 170 SER A O 1
ATOM 1425 N N . GLN A 1 171 ? -6.240 14.581 11.175 1.00 94.56 171 GLN A N 1
ATOM 1426 C CA . GLN A 1 171 ? -5.422 14.850 12.361 1.00 94.56 171 GLN A CA 1
ATOM 1427 C C . GLN A 1 171 ? -6.087 15.882 13.282 1.00 94.56 171 GLN A C 1
ATOM 1429 O O . GLN A 1 171 ? -6.307 15.573 14.448 1.00 94.56 171 GLN A O 1
ATOM 1434 N N . LYS A 1 172 ? -6.550 17.002 12.713 1.00 96.56 172 LYS A N 1
ATOM 1435 C CA . LYS A 1 172 ? -7.308 18.041 13.423 1.00 96.56 172 LYS A CA 1
ATOM 1436 C C . LYS A 1 172 ? -8.538 17.482 14.150 1.00 96.56 172 LYS A C 1
ATOM 1438 O O . LYS A 1 172 ? -8.699 17.677 15.343 1.00 96.56 172 LYS A O 1
ATOM 1443 N N . GLN A 1 173 ? -9.377 16.716 13.450 1.00 96.44 173 GLN A N 1
ATOM 1444 C CA . GLN A 1 173 ? -10.595 16.143 14.040 1.00 96.44 173 GLN A CA 1
ATOM 1445 C C . GLN A 1 173 ? -10.310 15.090 15.120 1.00 96.44 173 GLN A C 1
ATOM 1447 O O . GLN A 1 173 ? -11.155 14.832 15.976 1.00 96.44 173 GLN A O 1
ATOM 1452 N N . TYR A 1 174 ? -9.172 14.401 15.022 1.00 95.94 174 TYR A N 1
ATOM 1453 C CA . TYR A 1 174 ? -8.738 13.456 16.043 1.00 95.94 174 TYR A CA 1
ATOM 1454 C C . TYR A 1 174 ? -8.263 14.200 17.296 1.00 95.94 174 TYR A C 1
ATOM 1456 O O . TYR A 1 174 ? -8.652 13.820 18.392 1.00 95.94 174 TYR A O 1
ATOM 1464 N N . GLU A 1 175 ? -7.485 15.271 17.140 1.00 95.00 175 GLU A N 1
ATOM 1465 C CA . GLU A 1 175 ? -7.034 16.126 18.248 1.00 95.00 175 GLU A CA 1
ATOM 1466 C C . GLU A 1 175 ? -8.215 16.784 18.967 1.00 95.00 175 GLU A C 1
ATOM 1468 O O . GLU A 1 175 ? -8.343 16.622 20.173 1.00 95.00 175 GLU A O 1
ATOM 1473 N N . GLU A 1 176 ? -9.162 17.369 18.227 1.00 95.38 176 GLU A N 1
ATOM 1474 C CA . GLU A 1 176 ? -10.405 17.917 18.796 1.00 95.38 176 GLU A CA 1
ATOM 1475 C C . GLU A 1 176 ? -11.177 16.872 19.619 1.00 95.38 176 GLU A C 1
ATOM 1477 O O . GLU A 1 176 ? -11.750 17.178 20.664 1.00 95.38 176 GLU A O 1
ATOM 1482 N N . HIS A 1 177 ? -11.199 15.615 19.166 1.00 93.75 177 HIS A N 1
ATOM 1483 C CA . HIS A 1 177 ? -11.839 14.535 19.912 1.00 93.75 177 HIS A CA 1
ATOM 1484 C C . HIS A 1 177 ? -11.104 14.223 21.221 1.00 93.75 177 HIS A C 1
ATOM 1486 O O . HIS A 1 177 ? -11.756 14.013 22.241 1.00 93.75 177 HIS A O 1
ATOM 1492 N N . ILE A 1 178 ? -9.770 14.213 21.203 1.00 93.94 178 ILE A N 1
ATOM 1493 C CA . ILE A 1 178 ? -8.947 14.008 22.400 1.00 93.94 178 ILE A CA 1
ATOM 1494 C C . ILE A 1 178 ? -9.132 15.162 23.392 1.00 93.94 178 ILE A C 1
ATOM 1496 O O . ILE A 1 178 ? -9.350 14.905 24.573 1.00 93.94 178 ILE A O 1
ATOM 1500 N N . ASP A 1 179 ? -9.132 16.409 22.922 1.00 93.75 179 ASP A N 1
ATOM 1501 C CA . ASP A 1 179 ? -9.338 17.587 23.769 1.00 93.75 179 ASP A CA 1
ATOM 1502 C C . ASP A 1 179 ? -10.714 17.568 24.437 1.00 93.75 179 ASP A C 1
ATOM 1504 O O . ASP A 1 179 ? -10.844 17.860 25.625 1.00 93.75 179 ASP A O 1
ATOM 1508 N N . ASN A 1 180 ? -11.752 17.175 23.696 1.00 91.94 180 ASN A N 1
ATOM 1509 C CA . ASN A 1 180 ? -13.095 17.034 24.250 1.00 91.94 180 ASN A CA 1
ATOM 1510 C C . ASN A 1 180 ? -13.168 15.918 25.301 1.00 91.94 180 ASN A C 1
ATOM 1512 O O . ASN A 1 180 ? -13.821 16.103 26.325 1.00 91.94 180 ASN A O 1
ATOM 1516 N N . LEU A 1 181 ? -12.467 14.796 25.093 1.00 90.06 181 LEU A N 1
ATOM 1517 C CA . LEU A 1 181 ? -12.372 13.730 26.095 1.00 90.06 181 LEU A CA 1
ATOM 1518 C C . LEU A 1 181 ? -11.671 14.206 27.372 1.00 90.06 181 LEU A C 1
ATOM 1520 O O . LEU A 1 181 ? -12.112 13.864 28.467 1.00 90.06 181 LEU A O 1
ATOM 1524 N N . LEU A 1 182 ? -10.609 15.004 27.239 1.00 89.50 182 LEU A N 1
ATOM 1525 C CA . LEU A 1 182 ? -9.888 15.581 28.374 1.00 89.50 182 LEU A CA 1
ATOM 1526 C C . LEU A 1 182 ? -10.738 16.590 29.153 1.00 89.50 182 LEU A C 1
ATOM 1528 O O . LEU A 1 182 ? -10.682 16.590 30.374 1.00 89.50 182 LEU A O 1
ATOM 1532 N N . LYS A 1 183 ? -11.548 17.406 28.467 1.00 89.31 183 LYS A N 1
ATOM 1533 C CA . LYS A 1 183 ? -12.485 18.354 29.100 1.00 89.31 183 LYS A CA 1
ATOM 1534 C C . LYS A 1 183 ? -13.671 17.678 29.789 1.00 89.31 183 LYS A C 1
ATOM 1536 O O . LYS A 1 183 ? -14.282 18.279 30.661 1.00 89.31 183 LYS A O 1
ATOM 1541 N N . SER A 1 184 ? -14.042 16.477 29.343 1.00 80.12 184 SER A N 1
ATOM 1542 C CA . SER A 1 184 ? -15.179 15.718 29.884 1.00 80.12 184 SER A CA 1
ATOM 1543 C C . SER A 1 184 ? -14.839 14.845 31.098 1.00 80.12 184 SER A C 1
ATOM 1545 O O . SER A 1 184 ? -15.720 14.147 31.598 1.00 80.12 184 SER A O 1
ATOM 1547 N N . LYS A 1 185 ? -13.573 14.837 31.525 1.00 63.03 185 LYS A N 1
ATOM 1548 C CA . LYS A 1 185 ? -13.103 14.179 32.747 1.00 63.03 185 LYS A CA 1
ATOM 1549 C C . LYS A 1 185 ? -13.029 15.173 33.891 1.00 63.03 185 LYS A C 1
ATOM 1551 O O . LYS A 1 185 ? -13.298 14.726 35.024 1.00 63.03 185 LYS A O 1
#

Secondary structure (DSSP, 8-state):
-HHHHHHHHHHHHHHTT--HHHHHH-GGGGGS-HHHHHHHHHHHHHTT-----HHHHHS-HHHHHHHHHHHHHHHHHHTT--HHHHHHHHTT--HHHHHHHHHH-GGGTTS-HHHHHHHHHHHHHTT--HHHHHHTGGGGGS-HHHHHHHHHHHHHTT-SS--HHHHTS-HHHHHHHHHHHHHT-

pLDDT: mean 92.13, std 6.78, range [48.56, 97.94]

Organism: Sitophilus oryzae (NCBI:txid7048)

Foldseek 3Di:
DPPVQVVLVVVLCVVLPHDPVQCVVCVVLSVDHPVLQVVQSVVLVVLVPNDDHSCSSVDDPVVNVVVSVLVVVLCVLCPPHALLVSLCVLLVHDSVLSVVLCVVPVVSNVDRPVQLNVQSVLCVVVVDHSVLCSVLVLSSVDGPVLLVVLVVLCVVLVNPDDRVNLSNDDPVSVVVVVVVSVVVD

Radius of gyration: 22.3 Å; Cα contacts (8 Å, |Δi|>4): 123; chains: 1; bounding box: 47×34×66 Å

Sequence (185 aa):
MSHYTYSILLKLFQDFGFANEELLKDLWIFRYSADFILARCEMIRKYKIVNIRTWMIRCPEETLLKHIRREMENKDILGEYSVTEYLSNKLECSENVAKYLIRKHPQLQTRSILKLRETIDFLYKHGFTSTHICRVSKILLHSKKTTEKRIKSLATLGVKSVSLYILTKSQKQYEEHIDNLLKSK

InterPro domains:
  IPR003690 Transcription termination factor, mitochondrial/chlo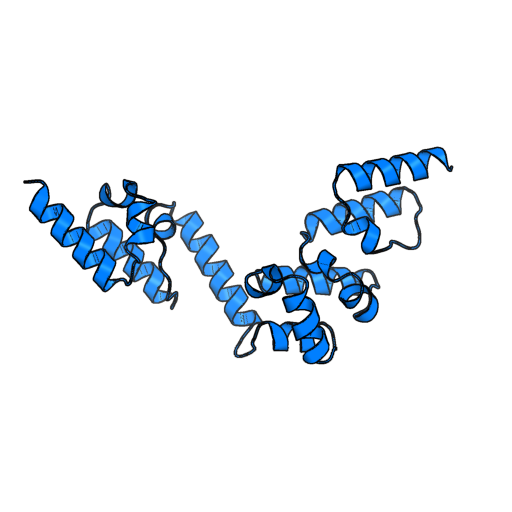roplastic [PTHR15437] (10-184)
  IPR003690 Transcription termination factor, mitochondrial/chloroplastic [SM00733] (99-129)
  IPR003690 Transcription termination factor, mitochondrial/chloroplastic [SM00733] (130-160)
  IPR038538 MTERF superfamily, mitochondrial/chloroplastic [G3DSA:1.25.70.10] (9-183)

Mean predicted aligned error: 5.7 Å

Nearest PDB structures (foldseek):
  3n6s-assembly1_A  TM=5.050E-01  e=1.146E-04  Homo sapiens
  5co0-assembly1_O  TM=4.830E-01  e=8.280E-04  Homo sapiens
  3mvb-assembly1_O  TM=4.980E-01  e=1.574E-03  Homo sapiens
  3mva-assembly1_O  TM=4.853E-01  e=1.357E-03  Homo sapiens
  4fp9-assembly1_B  TM=4.607E-01  e=5.693E-03  Homo sapiens

=== Feature glossary ===
The record interleaves many kinds of information about one protein. Here is each kind framed as the question it answers.

Q: What are the backbone torsion angles?
A: φ (phi) and ψ (psi) are the two rotatable backbone dihedrals per residue: φ is the C(i-1)–N–Cα–C torsion, ψ is the N–Cα–C–N(i+1) torsion, both in degrees on (−180°, 180°]. α-helical residues cluster near (−60°, −45°); β-stran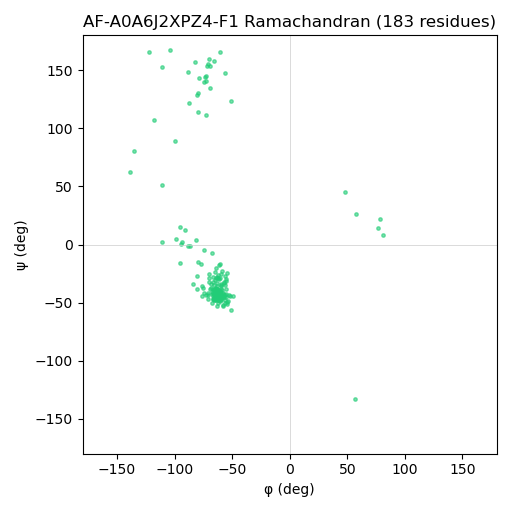d residues near (−120°, +130°). A Ramachandran plot is simply a scatter of (φ, ψ) for every residue.

Q: What is the amino-acid chain?
A: This is the polypeptide sequence — one letter per residue, N-terminus first. Length ranges from a few dozen residues for small domains to over a thousand for large multi-domain proteins.

Q: How mobile is each atom in the crystal?
A: For experimental (PDB) structures, the B-factor (temperature factor) quantifies the positional spread of each atom in the crystal — a combination of thermal vibration and static disorder — in units of Å². High B-factors mark flexible loops or poorly resolved regions; low B-factors mark the rigid, well-ordered core.

Q: Are the domains correctly placed relative to each other?
A: Predicted Aligned Error (PAE) is an AlphaFold confidence matrix: entry (i, j) is the expected error in the position of residue j, in ångströms, when the prediction is superimposed on the true structure at residue i. Low PAE within a block of residues means that block is internally rigid and well-predicted; high PAE between two blocks means their relative placement is uncertain even if each block individually is confident.

Q: How confident is the AlphaFold model at each residue?
A: pLDDT is the predicted lDDT-Cα score: AlphaFold's confidence that the local environment of each residue (all inter-atomic distances within 15 Å) is correctly placed. It is a per-residue number between 0 and 100, with higher meaning more reliable.

Q: What family and function is it annotated with?
A: Functional annotations link the protein to curated databases. InterPro entries identify conserved domains and families by matching the sequence against member-database signatures (Pfam, PROSITE, CDD, …). Gene Ontology (GO) terms describe molecular function, biological process, and cellular component in a controlled vocabulary. CATH places the structure in a hierarchical fold classification (Class/Architecture/Topology/Homologous-superfamily). The organism is the source species.

Q: How big and how compact is the whole molecule?
A: Three whole-structure scalars: the radius of gyration (RMS distance of Cα from centroid, in Å), the count of Cα–Cα contacts (pairs closer than 8 Å and separated by more than four residues in sequence — i.e. tertiary, not local, contacts), and the bounding-box dimensions. Together they distinguish compact globular folds from extended fibres or disordered chains.

Q: What known structures does this most resemble?
A: The Foldseek neighbor list gives the closest experimentally determined structures in the PDB, ranked by structural alignment. TM-score near 1 means near-identical fold; near 0.3 means only rough topology match. This is how one finds what a novel AlphaFold prediction most resembles in the solved-structure universe.

Q: Which residues are buried vs exposed?
A: SASA measures how much of the protein is reachable by solvent. It is computed by rolling a water-sized probe over the atomic surface and summing the exposed area (Å²). Per-residue SASA distinguishes core (buried, low SASA) from surface (exposed, high SASA) residues; total SASA is a whole-molecule size measure.

Q: Which residues are in helices, strands, or loops?
A: Eight-state secondary structure (DSSP): H is the canonical α-helix, G the tighter 3₁₀-helix, I the wider π-helix; E/B are β-structure, T and S are turns and bends, and '-' is everything else. DSSP derives these from the pattern of main-chain N–H···O=C hydrogen bonds, not from the sequence.

Q: Where is each backbone atom in 3D?
A: Structure coordinates are given as an mmCIF _atom_site loop: one row per atom with element, residue name, chain id, sequence number, and x/y/z position in Å. Only the four main-chain atoms per residue are included here; side chains are omitted to keep the record compact.

Q: What if only a Cα trace is available?
A: Three-state secondary structure (P-SEA) collapses the eight DSSP classes into helix (a), strand (b), and coil (c). P-SEA assigns these from Cα geometry alone — distances and angles — without requiring backbone oxygens, so it works on any Cα trace.

Q: What do the rendered images show?
A: The six renders are orthographic views along the three Cartesian axes in both directions. Representation (cartoon, sticks, or surface) and color scheme (sequence-rainbow or by-chain) vary across proteins so the training set covers all the common visualization conventions.

Q: What does the local fold look like, residue by residue?
A: Foldseek's 3Di representation compresses backbone geometry into a per-residue letter drawn from a learned twenty-state alphabet. It captures the tertiary interaction pattern around each residue — which residues are packed against it in space, regardless of where they are in sequence.

Q: What do the diagnostic plots show?
A: The contact map is a binary N×N matrix image: pixel (i, j) is dark where Cα_i and Cα_j are within 8 Å and |i−j|>4. Because the |i−j|>4 filter removes local helical contacts, off-diagonal stripes parallel to the main diagonal indicate parallel β-sheets; stripes perpendicular to it indicate antiparallel β-sheets. The Ramachandran plot scatters every residue's (φ, ψ) pair against the sterically allowed regions. The PAE heatmap renders the predicted-aligned-error matrix.